Protein AF-A0A0U2SKV2-F1 (afdb_monomer)

Radius of gyration: 25.57 Å; Cα contacts (8 Å, |Δi|>4): 212; chains: 1; bounding box: 73×39×94 Å

Secondary structure (DSSP, 8-state):
--HHHHHHHHHHHHHHHHHHHHHHHHHHHHHHHHHHTSGGG-HHHHS-HHHHHHHHHHHHHHHHHHHHHHHHHHHH-SSS-HHHHHHHHHHHHHHHHHHS-TTSHHHHHHHHHTS-HHHHHHHHH---S-SHHHHHHHHHHHHHHHHHHHHHHHHHHHHS-HHHHHHHHHHHHHHHHHHHHHH---HHHHHHHHHHHHHT--SS---SSHHHHHHHHHHHHHHHHHHHHHHHHHHHHHHHHHHHHHHHHHHHHHHHHHHHHHHHT-

Sequence (266 aa):
MDLNYMIFGTALSFVIILVIFLIAYIFINKSYLRIKNYRVVDANEYFPEDEIHILRQIYFLLMMAGCFTFVVLALVVENYDLIYLAIYDFVISLICFIEVDTSSYKGKLIAFLLIPFGTVSFLISDFSILSLFTFSHIIAMVYMIKVYYGKFNEYTRNHGLGIAILLLFAIVFISMYITSFVEGVNMLDALVMSSNAFTSNGYAVLGNSVPGKLDSLVLVWGGYLLSGVSVSTLTAAILMKYFDGKFKDYDNRFDELENLLKEYKK

Solvent-accessible surface area (backbone atoms only — not comparable to full-atom values): 14248 Å² total; per-residue (Å²): 131,58,69,68,59,54,52,49,53,52,55,50,50,53,52,52,47,52,50,53,53,50,51,52,50,52,54,51,53,53,50,48,60,62,49,68,75,38,74,92,64,45,58,77,80,78,41,60,68,71,57,55,52,50,51,51,45,51,48,31,50,52,50,27,47,50,33,48,51,51,44,50,48,73,72,72,58,93,77,68,71,61,66,60,55,31,54,51,50,52,53,52,28,52,57,53,45,75,70,49,60,59,89,42,74,68,29,42,52,48,46,56,33,35,51,54,57,19,38,50,43,23,78,76,66,74,41,67,58,88,35,76,52,35,59,52,25,42,54,35,33,57,50,48,29,53,51,29,48,51,55,36,50,59,57,27,76,76,61,76,57,45,64,64,55,49,50,53,48,50,51,48,56,52,44,17,55,50,35,17,67,66,61,71,42,56,64,66,59,14,41,52,27,36,50,29,30,2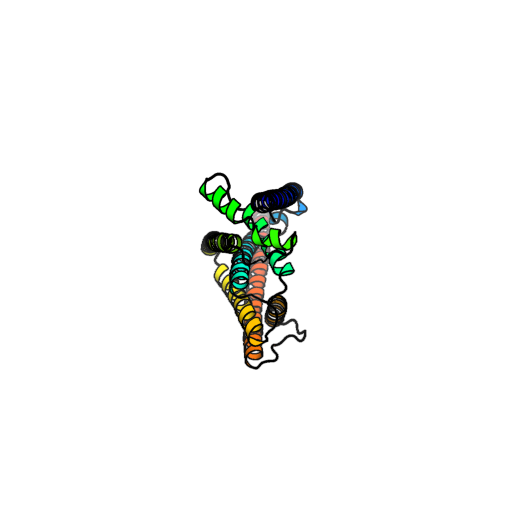8,69,64,51,85,73,89,48,67,42,88,45,73,70,23,37,52,52,35,50,53,31,32,54,51,29,50,54,50,49,53,51,52,53,51,54,50,51,50,53,52,49,50,55,54,49,52,54,50,51,54,52,50,52,53,53,49,53,52,50,51,52,53,54,56,61,75,72,109

Nearest PDB structures (foldseek):
  4r7c-assembly2_C-3  TM=7.622E-01  e=4.956E-02  Bacillus cereus ATCC 14579
  3k03-assembly2_B  TM=7.387E-01  e=7.571E-02  Bacillus cereus
  4r6z-assembly1_A  TM=7.632E-01  e=1.004E-01  Bacillus cereus ATCC 14579
  8f7n-assembly1_A-2  TM=3.366E-01  e=8.358E-01  Sinorhizobium meliloti

Structure (mmCIF, N/CA/C/O backbone):
data_AF-A0A0U2SKV2-F1
#
_entry.id   AF-A0A0U2SKV2-F1
#
loop_
_atom_site.group_PDB
_atom_site.id
_atom_site.type_symbol
_atom_site.label_atom_id
_atom_site.label_alt_id
_atom_site.label_comp_id
_atom_site.label_asym_id
_atom_site.label_entity_id
_atom_site.label_seq_id
_atom_site.pdbx_PDB_ins_code
_atom_site.Cartn_x
_atom_site.Cartn_y
_atom_site.Cartn_z
_atom_site.occupancy
_atom_site.B_iso_or_equiv
_atom_site.auth_seq_id
_atom_site.auth_comp_id
_atom_site.auth_asym_id
_atom_site.auth_atom_id
_atom_site.pdbx_PDB_model_num
ATOM 1 N N . MET A 1 1 ? 11.771 -0.616 -41.895 1.00 54.72 1 MET A N 1
ATOM 2 C CA . MET A 1 1 ? 10.400 -0.658 -41.349 1.00 54.72 1 MET A CA 1
ATOM 3 C C . MET A 1 1 ? 9.896 0.771 -41.385 1.00 54.72 1 MET A C 1
ATOM 5 O O . MET A 1 1 ? 10.547 1.626 -40.799 1.00 54.72 1 MET A O 1
ATOM 9 N N . ASP A 1 2 ? 8.877 1.051 -42.192 1.00 63.44 2 ASP A N 1
ATOM 10 C CA . ASP A 1 2 ? 8.445 2.422 -42.484 1.00 63.44 2 ASP A CA 1
ATOM 11 C C . ASP A 1 2 ? 7.990 3.155 -41.218 1.00 63.44 2 ASP A C 1
ATOM 13 O O . ASP A 1 2 ? 7.222 2.619 -40.417 1.00 63.44 2 ASP A O 1
ATOM 17 N N . LEU A 1 3 ? 8.440 4.402 -41.061 1.00 64.81 3 LEU A N 1
ATOM 18 C CA . LEU A 1 3 ? 8.142 5.263 -39.911 1.00 64.81 3 LEU A CA 1
ATOM 19 C C . LEU A 1 3 ? 6.630 5.344 -39.626 1.00 64.81 3 LEU A C 1
ATOM 21 O O . LEU A 1 3 ? 6.209 5.312 -38.474 1.00 64.81 3 LEU A O 1
ATOM 25 N N . ASN A 1 4 ? 5.807 5.345 -40.678 1.00 68.38 4 ASN A N 1
ATOM 26 C CA . ASN A 1 4 ? 4.348 5.346 -40.569 1.00 68.38 4 ASN A CA 1
ATOM 27 C C . ASN A 1 4 ? 3.784 4.052 -39.965 1.00 68.38 4 ASN A C 1
ATOM 29 O O . ASN A 1 4 ? 2.837 4.115 -39.188 1.00 68.38 4 ASN A O 1
ATOM 33 N N . TYR A 1 5 ? 4.374 2.891 -40.259 1.00 68.19 5 TYR A N 1
ATOM 34 C CA . TYR A 1 5 ? 3.959 1.622 -39.651 1.00 68.19 5 TYR A CA 1
ATOM 35 C C . TYR A 1 5 ? 4.362 1.546 -38.175 1.00 68.19 5 TYR A C 1
ATOM 37 O O . TYR A 1 5 ? 3.615 1.004 -37.364 1.00 68.19 5 TYR A O 1
ATOM 45 N N . MET A 1 6 ? 5.501 2.138 -37.805 1.00 62.78 6 MET A N 1
ATOM 46 C CA . MET A 1 6 ? 5.952 2.217 -36.413 1.00 62.78 6 MET A CA 1
ATOM 47 C C . MET A 1 6 ? 5.099 3.193 -35.579 1.00 62.78 6 MET A C 1
ATOM 49 O O . MET A 1 6 ? 4.708 2.872 -34.455 1.00 62.78 6 MET A O 1
ATOM 53 N N . ILE A 1 7 ? 4.745 4.357 -36.136 1.00 68.19 7 ILE A N 1
ATOM 54 C CA . ILE A 1 7 ? 3.836 5.325 -35.496 1.00 68.19 7 ILE A CA 1
ATOM 55 C C . ILE A 1 7 ? 2.422 4.743 -35.378 1.00 68.19 7 ILE A C 1
ATOM 57 O O . ILE A 1 7 ? 1.787 4.856 -34.333 1.00 68.19 7 ILE A O 1
ATOM 61 N N . PHE A 1 8 ? 1.928 4.077 -36.423 1.00 71.56 8 PHE A N 1
ATOM 62 C CA . PHE A 1 8 ? 0.606 3.457 -36.387 1.00 71.56 8 PHE A CA 1
ATOM 63 C C . PHE A 1 8 ? 0.547 2.293 -35.390 1.00 71.56 8 PHE A C 1
ATOM 65 O O . PHE A 1 8 ? -0.399 2.202 -34.611 1.00 71.56 8 PHE A O 1
ATOM 72 N N . GLY A 1 9 ? 1.577 1.440 -35.357 1.00 68.94 9 GLY A N 1
ATOM 73 C CA . GLY A 1 9 ? 1.665 0.327 -34.409 1.00 68.94 9 GLY A CA 1
ATOM 74 C C . GLY A 1 9 ? 1.725 0.786 -32.949 1.00 68.94 9 GLY A C 1
ATOM 75 O O . GLY A 1 9 ? 1.032 0.223 -32.105 1.00 68.94 9 GLY A O 1
ATOM 76 N N . THR A 1 10 ? 2.483 1.847 -32.660 1.00 68.00 10 THR A N 1
ATOM 77 C CA . THR A 1 10 ? 2.532 2.443 -31.314 1.00 68.00 10 THR A CA 1
ATOM 78 C C . THR A 1 10 ? 1.214 3.127 -30.945 1.00 68.00 10 THR A C 1
ATOM 80 O O . THR A 1 10 ? 0.700 2.914 -29.853 1.00 68.00 10 THR A O 1
ATOM 83 N N . ALA A 1 11 ? 0.590 3.886 -31.850 1.00 71.94 11 ALA A N 1
ATOM 84 C CA . ALA A 1 11 ? -0.720 4.490 -31.587 1.00 71.94 11 ALA A CA 1
ATOM 85 C C . ALA A 1 11 ? -1.809 3.433 -31.322 1.00 71.94 11 ALA A C 1
ATOM 87 O O . ALA A 1 11 ? -2.636 3.599 -30.424 1.00 71.94 11 ALA A O 1
ATOM 88 N N . LEU A 1 12 ? -1.788 2.321 -32.061 1.00 76.44 12 LEU A N 1
ATOM 89 C CA . LEU A 1 12 ? -2.711 1.207 -31.861 1.00 76.44 12 LEU A CA 1
ATOM 90 C C . LEU A 1 12 ? -2.492 0.520 -30.504 1.00 76.44 12 LEU A C 1
ATOM 92 O O . LEU A 1 12 ? -3.472 0.238 -29.812 1.00 76.44 12 LEU A O 1
ATOM 96 N N . SER A 1 13 ? -1.240 0.294 -30.088 1.00 71.12 13 SER A N 1
ATOM 97 C CA . SER A 1 13 ? -0.951 -0.297 -28.774 1.00 71.12 13 SER A CA 1
ATOM 98 C C . SER A 1 13 ? -1.420 0.604 -27.629 1.00 71.12 13 SER A C 1
ATOM 100 O O . SER A 1 13 ? -2.031 0.103 -26.686 1.00 71.12 13 SER A O 1
ATOM 102 N N . PHE A 1 14 ? -1.273 1.929 -27.750 1.00 73.81 14 PHE A N 1
ATOM 103 C CA . PHE A 1 14 ? -1.843 2.889 -26.793 1.00 73.81 14 PHE A CA 1
ATOM 104 C C . PHE A 1 14 ? -3.358 2.745 -26.636 1.00 73.81 14 PHE A C 1
ATOM 106 O O . PHE A 1 14 ? -3.866 2.719 -25.513 1.00 73.81 14 PHE A O 1
ATOM 113 N N . VAL A 1 15 ? -4.084 2.633 -27.750 1.00 80.69 15 VAL A N 1
ATOM 114 C CA . VAL A 1 15 ? -5.543 2.468 -27.725 1.00 80.69 15 VAL A CA 1
ATOM 115 C C . VAL A 1 15 ? -5.928 1.140 -27.071 1.00 80.69 15 VAL A C 1
ATOM 117 O O . VAL A 1 15 ? -6.826 1.118 -26.232 1.00 80.69 15 VAL A O 1
ATOM 120 N N . ILE A 1 16 ? -5.228 0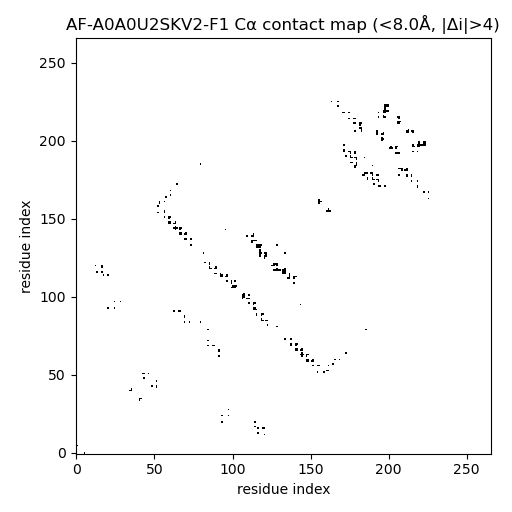.049 -27.395 1.00 80.69 16 ILE A N 1
ATOM 121 C CA . ILE A 1 16 ? -5.478 -1.276 -26.805 1.00 80.69 16 ILE A CA 1
ATOM 122 C C . ILE A 1 16 ? -5.259 -1.251 -25.286 1.00 80.69 16 ILE A C 1
ATOM 124 O O . ILE A 1 16 ? -6.116 -1.725 -24.541 1.00 80.69 16 ILE A O 1
ATOM 128 N N . ILE A 1 17 ? -4.162 -0.647 -24.819 1.00 78.94 17 ILE A N 1
ATOM 129 C CA . ILE A 1 17 ? -3.849 -0.495 -23.389 1.00 78.94 17 ILE A CA 1
ATOM 130 C C . ILE A 1 17 ? -4.969 0.258 -22.663 1.00 78.94 17 ILE A C 1
ATOM 132 O O . ILE A 1 17 ? -5.446 -0.180 -21.615 1.00 78.94 17 ILE A O 1
ATOM 136 N N . LEU A 1 18 ? -5.420 1.370 -23.246 1.00 82.62 18 LEU A N 1
ATOM 137 C CA . LEU A 1 18 ? -6.472 2.205 -22.674 1.00 82.62 18 LEU A CA 1
ATOM 138 C C . LEU A 1 18 ? -7.798 1.433 -22.585 1.00 82.62 18 LEU A C 1
ATOM 140 O O . LEU A 1 18 ? -8.482 1.490 -21.562 1.00 82.62 18 LEU A O 1
ATOM 144 N N . VAL A 1 19 ? -8.130 0.648 -23.614 1.00 85.19 19 VAL A N 1
ATOM 145 C CA . VAL A 1 19 ? -9.317 -0.218 -23.627 1.00 85.19 19 VAL A CA 1
ATOM 146 C C . VAL A 1 19 ? -9.229 -1.309 -22.556 1.00 85.19 19 VAL A C 1
ATOM 148 O O . VAL A 1 19 ? -10.195 -1.493 -21.818 1.00 85.19 19 VAL A O 1
ATOM 151 N N . ILE A 1 20 ? -8.091 -1.996 -22.415 1.00 84.00 20 ILE A N 1
ATOM 152 C CA . ILE A 1 20 ? -7.899 -3.038 -21.388 1.00 84.00 20 ILE A CA 1
ATOM 153 C C . ILE A 1 20 ? -8.061 -2.449 -19.985 1.00 84.00 20 ILE A C 1
ATOM 155 O O . ILE A 1 20 ? -8.810 -2.993 -19.169 1.00 84.00 20 ILE A O 1
ATOM 159 N N . PHE A 1 21 ? -7.412 -1.313 -19.719 1.00 83.38 21 PHE A N 1
ATOM 160 C CA . PHE A 1 21 ? -7.499 -0.639 -18.426 1.00 83.38 21 PHE A CA 1
ATOM 161 C C . PHE A 1 21 ? -8.937 -0.193 -18.115 1.00 83.38 21 PHE A C 1
ATOM 163 O O . PHE A 1 21 ? -9.435 -0.424 -17.013 1.00 83.38 21 PHE A O 1
ATOM 170 N N . LEU A 1 22 ? -9.653 0.364 -19.101 1.00 85.19 22 LEU A N 1
ATOM 171 C CA . LEU A 1 22 ? -11.063 0.739 -18.949 1.00 85.19 22 LEU A CA 1
ATOM 172 C C . LEU A 1 22 ? -11.975 -0.466 -18.702 1.00 85.19 22 LEU A C 1
ATOM 174 O O . LEU A 1 22 ? -12.879 -0.378 -17.872 1.00 85.19 22 LEU A O 1
ATOM 178 N N . ILE A 1 23 ? -11.759 -1.589 -19.392 1.00 87.62 23 ILE A N 1
ATOM 179 C CA . ILE A 1 23 ? -12.537 -2.816 -19.171 1.00 87.62 23 ILE A CA 1
ATOM 180 C C . ILE A 1 23 ? -12.325 -3.322 -17.742 1.00 87.62 23 ILE A C 1
ATOM 182 O O . ILE A 1 23 ? -13.307 -3.608 -17.054 1.00 87.62 23 ILE A O 1
ATOM 186 N N . ALA A 1 24 ? -11.072 -3.381 -17.278 1.00 84.31 24 ALA A N 1
ATOM 187 C CA . ALA A 1 24 ? -10.745 -3.784 -15.912 1.00 84.31 24 ALA A CA 1
ATOM 188 C C . ALA A 1 24 ? -11.402 -2.852 -14.880 1.00 84.31 24 ALA A C 1
ATOM 190 O O . ALA A 1 24 ? -12.061 -3.322 -13.950 1.00 84.31 24 ALA A O 1
ATOM 191 N N . TYR A 1 25 ? -11.322 -1.538 -15.100 1.00 85.00 25 TYR A N 1
ATOM 192 C CA . TYR A 1 25 ? -11.995 -0.541 -14.270 1.00 85.00 25 TYR A CA 1
ATOM 193 C C . TYR A 1 25 ? -13.515 -0.759 -14.210 1.00 85.00 25 TYR A C 1
ATOM 195 O O . TYR A 1 25 ? -14.091 -0.832 -13.122 1.00 85.00 25 TYR A O 1
ATOM 203 N N . ILE A 1 26 ? -14.180 -0.907 -15.362 1.00 86.56 26 ILE A N 1
ATOM 204 C CA . ILE A 1 26 ? -15.634 -1.123 -15.429 1.00 86.56 26 ILE A CA 1
ATOM 205 C C . ILE A 1 26 ? -16.017 -2.413 -14.700 1.00 86.56 26 ILE A C 1
ATOM 207 O O . ILE A 1 26 ? -17.019 -2.437 -13.979 1.00 86.56 26 ILE A O 1
ATOM 211 N N . PHE A 1 27 ? -15.237 -3.480 -14.880 1.00 86.94 27 PHE A N 1
ATOM 212 C CA . PHE A 1 27 ? -15.482 -4.770 -14.245 1.00 86.94 27 PHE A CA 1
ATOM 213 C C . PHE A 1 27 ? -15.382 -4.684 -12.716 1.00 86.94 27 PHE A C 1
ATOM 215 O O . PHE A 1 27 ? -16.297 -5.132 -12.015 1.00 86.94 27 PHE A O 1
ATOM 222 N N . ILE A 1 28 ? -14.325 -4.054 -12.195 1.00 82.38 28 ILE A N 1
ATOM 223 C CA . ILE A 1 28 ? -14.122 -3.872 -10.751 1.00 82.38 28 ILE A CA 1
ATOM 224 C C . ILE A 1 28 ? -15.208 -2.969 -10.169 1.00 82.38 28 ILE A C 1
ATOM 226 O O . ILE A 1 28 ? -15.837 -3.339 -9.179 1.00 82.38 28 ILE A O 1
ATOM 230 N N . ASN A 1 29 ? -15.498 -1.831 -10.804 1.00 80.88 29 ASN A N 1
ATOM 231 C CA . ASN A 1 29 ? -16.492 -0.885 -10.300 1.00 80.88 29 ASN A CA 1
ATOM 232 C C . ASN A 1 29 ? -17.906 -1.498 -10.271 1.00 80.88 29 ASN A C 1
ATOM 234 O O . ASN A 1 29 ? -18.626 -1.378 -9.281 1.00 80.88 29 ASN A O 1
ATOM 238 N N . LYS A 1 30 ? -18.299 -2.241 -11.317 1.00 83.44 30 LYS A N 1
ATOM 239 C CA . LYS A 1 30 ? -19.579 -2.974 -11.314 1.00 83.44 30 LYS A CA 1
ATOM 240 C C . LYS A 1 30 ? -19.629 -4.048 -10.231 1.00 83.44 30 LYS A C 1
ATOM 242 O O . LYS A 1 30 ? -20.667 -4.204 -9.589 1.00 83.44 30 LYS A O 1
ATOM 247 N N . SER A 1 31 ? -18.534 -4.780 -10.033 1.00 80.62 31 SER A N 1
ATOM 248 C CA . SER A 1 31 ? -18.444 -5.799 -8.984 1.00 80.62 31 SER A CA 1
ATOM 249 C C . SER A 1 31 ? -18.570 -5.165 -7.600 1.00 80.62 31 SER A C 1
ATOM 251 O O . SER A 1 31 ? -19.387 -5.612 -6.801 1.00 80.62 31 SER A O 1
ATOM 253 N N . TYR A 1 32 ? -17.866 -4.058 -7.358 1.00 77.50 32 TYR A N 1
ATOM 254 C CA . TYR A 1 32 ? -17.952 -3.281 -6.125 1.00 77.50 32 TYR A CA 1
ATOM 255 C C . TYR A 1 32 ? -19.379 -2.787 -5.849 1.00 77.50 32 TYR A C 1
ATOM 257 O O . TYR A 1 32 ? -19.914 -3.035 -4.771 1.00 77.50 32 TYR A O 1
ATOM 265 N N . LEU A 1 33 ? -20.042 -2.165 -6.831 1.00 79.00 33 LEU A N 1
ATOM 266 C CA . LEU A 1 33 ? -21.421 -1.679 -6.683 1.00 79.00 33 LEU A CA 1
ATOM 267 C C . LEU A 1 33 ? -22.422 -2.810 -6.423 1.00 79.00 33 LEU A C 1
ATOM 269 O O . LEU A 1 33 ? -23.358 -2.639 -5.644 1.00 79.00 33 LEU A O 1
ATOM 273 N N . ARG A 1 34 ? -22.227 -3.976 -7.051 1.00 77.81 34 ARG A N 1
ATOM 274 C CA . ARG A 1 34 ? -23.062 -5.157 -6.809 1.00 77.81 34 ARG A CA 1
ATOM 275 C C . ARG A 1 34 ? -22.867 -5.687 -5.388 1.00 77.81 34 ARG A C 1
ATOM 277 O O . ARG A 1 34 ? -23.851 -6.048 -4.754 1.00 77.81 34 ARG A O 1
ATOM 284 N N . ILE A 1 35 ? -21.627 -5.726 -4.903 1.00 76.25 35 ILE A N 1
ATOM 285 C CA . ILE A 1 35 ? -21.266 -6.257 -3.582 1.00 76.25 35 ILE A CA 1
ATOM 286 C C . ILE A 1 35 ? -21.706 -5.303 -2.459 1.00 76.25 35 ILE A C 1
ATOM 288 O O . ILE A 1 35 ? -22.229 -5.756 -1.447 1.00 76.25 35 ILE A O 1
ATOM 292 N N . LYS A 1 36 ? -21.595 -3.986 -2.669 1.00 68.94 36 LYS A N 1
ATOM 293 C CA . LYS A 1 36 ? -21.956 -2.946 -1.690 1.00 68.94 36 LYS A CA 1
ATOM 294 C C . LYS A 1 36 ? -23.416 -3.007 -1.221 1.00 68.94 36 LYS A C 1
ATOM 296 O O . LYS A 1 36 ? -23.715 -2.575 -0.116 1.00 68.94 36 LYS A O 1
ATOM 301 N N . ASN A 1 37 ? -24.317 -3.542 -2.043 1.00 66.81 37 ASN A N 1
ATOM 302 C CA . ASN A 1 37 ? -25.739 -3.647 -1.710 1.00 66.81 37 ASN A CA 1
ATOM 303 C C . ASN A 1 37 ? -26.083 -4.882 -0.860 1.00 66.81 37 ASN A C 1
ATOM 305 O O . ASN A 1 37 ? -27.229 -5.023 -0.433 1.00 66.81 37 ASN A O 1
ATOM 309 N N . TYR A 1 38 ? -25.131 -5.787 -0.618 1.00 71.69 38 TYR A N 1
ATOM 310 C CA . TYR A 1 38 ? -25.358 -6.923 0.266 1.00 71.69 38 TYR A CA 1
ATOM 311 C C . TYR A 1 38 ? -25.070 -6.531 1.710 1.00 71.69 38 TYR A C 1
ATOM 313 O O . TYR A 1 38 ? -23.976 -6.090 2.045 1.00 71.69 38 TYR A O 1
ATOM 321 N N . ARG A 1 39 ? -26.046 -6.789 2.582 1.00 56.50 39 ARG A N 1
ATOM 322 C CA . ARG A 1 39 ? -25.970 -6.542 4.028 1.00 56.50 39 ARG A CA 1
ATOM 323 C C . ARG A 1 39 ? -24.759 -7.213 4.703 1.00 56.50 39 ARG A C 1
ATOM 325 O O . ARG A 1 39 ? -24.186 -6.673 5.633 1.00 56.50 39 ARG A O 1
ATOM 332 N N . VAL A 1 40 ? -24.288 -8.334 4.148 1.00 62.25 40 VAL A N 1
ATOM 333 C CA . VAL A 1 40 ? -23.081 -9.063 4.594 1.00 62.25 40 VAL A CA 1
ATOM 334 C C . VAL A 1 40 ? -21.799 -8.212 4.524 1.00 62.25 40 VAL A C 1
ATOM 336 O O . VAL A 1 40 ? -20.796 -8.553 5.136 1.00 62.25 40 VAL A O 1
ATOM 339 N N . VAL A 1 41 ? -21.814 -7.102 3.783 1.00 62.84 41 VAL A N 1
ATOM 340 C CA . VAL A 1 41 ? -20.643 -6.249 3.533 1.00 62.84 41 VAL A CA 1
ATOM 341 C C . VAL A 1 41 ? -20.676 -4.968 4.379 1.00 62.84 41 VAL A C 1
ATOM 343 O O . VAL A 1 41 ? -19.731 -4.180 4.339 1.00 62.84 41 VAL A O 1
ATOM 346 N N . ASP A 1 42 ? -21.733 -4.740 5.167 1.00 69.19 42 ASP A N 1
ATOM 347 C CA . ASP A 1 42 ? -21.793 -3.577 6.051 1.00 69.19 42 ASP A CA 1
ATOM 348 C C . ASP A 1 42 ? -20.905 -3.791 7.281 1.00 69.19 42 ASP A C 1
ATOM 350 O O . ASP A 1 42 ? -21.303 -4.408 8.265 1.00 69.19 42 ASP A O 1
ATOM 354 N N . ALA A 1 43 ? -19.677 -3.271 7.226 1.00 67.44 43 ALA A N 1
ATOM 355 C CA . ALA A 1 43 ? -18.713 -3.379 8.318 1.00 67.44 43 ALA A CA 1
ATOM 356 C C . ALA A 1 43 ? -19.249 -2.819 9.649 1.00 67.44 43 ALA A C 1
ATOM 358 O O . ALA A 1 43 ? -18.840 -3.310 10.699 1.00 67.44 43 ALA A O 1
ATOM 359 N N . ASN A 1 44 ? -20.184 -1.858 9.617 1.00 70.69 44 ASN A N 1
ATOM 360 C CA . ASN A 1 44 ? -20.786 -1.281 10.826 1.00 70.69 44 ASN A CA 1
ATOM 361 C C . ASN A 1 44 ? -21.706 -2.268 11.560 1.00 70.69 44 ASN A C 1
ATOM 363 O O . ASN A 1 44 ? -21.990 -2.077 12.738 1.00 70.69 44 ASN A O 1
ATOM 367 N N . GLU A 1 45 ? -22.179 -3.319 10.882 1.00 69.44 45 GLU A N 1
ATOM 368 C CA . GLU A 1 45 ? -22.995 -4.367 11.504 1.00 69.44 45 GLU A CA 1
ATOM 369 C C . GLU A 1 45 ? -22.131 -5.365 12.298 1.00 69.44 45 GLU A C 1
ATOM 371 O O . GLU A 1 45 ? -22.626 -5.995 13.231 1.00 69.44 45 GLU A O 1
ATOM 376 N N . TYR A 1 46 ? -20.837 -5.481 11.968 1.00 70.69 46 TYR A N 1
ATOM 377 C CA . TYR A 1 46 ? -19.931 -6.489 12.538 1.00 70.69 46 TYR A CA 1
ATOM 378 C C . TYR A 1 46 ? -18.842 -5.912 13.447 1.00 70.69 46 TYR A C 1
ATOM 380 O O . TYR A 1 46 ? -18.389 -6.609 14.354 1.00 70.69 46 TYR A O 1
ATOM 388 N N . PHE A 1 47 ? -18.424 -4.663 13.226 1.00 67.62 47 PHE A N 1
ATOM 389 C CA . PHE A 1 47 ? -17.317 -4.035 13.945 1.00 67.62 47 PHE A CA 1
ATOM 390 C C . PHE A 1 47 ? -17.744 -2.721 14.613 1.00 67.62 47 PHE A C 1
ATOM 392 O O . PHE A 1 47 ? -18.549 -1.975 14.053 1.00 67.62 47 PHE A O 1
ATOM 399 N N . PRO A 1 48 ? -17.205 -2.400 15.804 1.00 74.12 48 PRO A N 1
ATOM 400 C CA . PRO A 1 48 ? -17.387 -1.087 16.411 1.00 74.12 48 PRO A CA 1
ATOM 401 C C . PRO A 1 48 ? -16.754 0.018 15.547 1.00 74.12 48 PRO A C 1
ATOM 403 O O . PRO A 1 48 ? -15.768 -0.212 14.846 1.00 74.12 48 PRO A O 1
ATOM 406 N N . GLU A 1 49 ? -17.297 1.237 15.627 1.00 70.50 49 GLU A N 1
ATOM 407 C CA . GLU A 1 49 ? -16.874 2.376 14.793 1.00 70.50 49 GLU A CA 1
ATOM 408 C C . GLU A 1 49 ? -15.364 2.654 14.886 1.00 70.50 49 GLU A C 1
ATOM 410 O O . GLU A 1 49 ? -14.707 2.852 13.863 1.00 70.50 49 GLU A O 1
ATOM 415 N N . ASP A 1 50 ? -14.782 2.565 16.086 1.00 67.06 50 ASP A N 1
ATOM 416 C CA . ASP A 1 50 ? -13.343 2.756 16.317 1.00 67.06 50 ASP A CA 1
ATOM 417 C C . ASP A 1 50 ? -12.470 1.794 15.490 1.00 67.06 50 ASP A C 1
ATOM 419 O O . ASP A 1 50 ? -11.442 2.193 14.938 1.00 67.06 50 ASP A O 1
ATOM 423 N N . GLU A 1 51 ? -12.888 0.535 15.332 1.00 68.25 51 GLU A N 1
ATOM 424 C CA . GLU A 1 51 ? -12.156 -0.457 14.535 1.00 68.25 51 GLU A CA 1
ATOM 425 C C . GLU A 1 51 ? -12.251 -0.160 13.038 1.00 68.25 51 GLU A C 1
ATOM 427 O O . GLU A 1 51 ? -11.270 -0.293 12.304 1.00 68.25 51 GLU A O 1
ATOM 432 N N . ILE A 1 52 ? -13.402 0.332 12.581 1.00 74.25 52 ILE A N 1
ATOM 433 C CA . ILE A 1 52 ? -13.585 0.777 11.196 1.00 74.25 52 ILE A CA 1
ATOM 434 C C . ILE A 1 52 ? -12.681 1.981 10.908 1.00 74.25 52 ILE A C 1
ATOM 436 O O . ILE A 1 52 ? -12.085 2.072 9.828 1.00 74.25 52 ILE A O 1
ATOM 440 N N . HIS A 1 53 ? -12.524 2.888 11.874 1.00 74.19 53 HIS A N 1
ATOM 441 C CA . HIS A 1 53 ? -11.589 4.006 11.771 1.00 74.19 53 HIS A CA 1
ATOM 442 C C . HIS A 1 53 ? -10.130 3.537 11.696 1.00 74.19 53 HIS A C 1
ATOM 444 O O . HIS A 1 53 ? -9.380 4.033 10.848 1.00 74.19 53 HIS A O 1
ATOM 450 N N . ILE A 1 54 ? -9.742 2.545 12.500 1.00 72.81 54 ILE A N 1
ATOM 451 C CA . ILE A 1 54 ? -8.410 1.921 12.446 1.00 72.81 54 ILE A CA 1
ATOM 452 C C . ILE A 1 54 ? -8.170 1.260 11.083 1.00 72.81 54 ILE A C 1
ATOM 454 O O . ILE A 1 54 ? -7.141 1.503 10.451 1.00 72.81 54 ILE A O 1
ATOM 458 N N . LEU A 1 55 ? -9.134 0.488 10.573 1.00 75.31 55 LEU A N 1
ATOM 459 C CA . LEU A 1 55 ? -9.034 -0.168 9.265 1.00 75.31 55 LEU A CA 1
ATOM 460 C C . LEU A 1 55 ? -8.871 0.842 8.122 1.00 75.31 55 LEU A C 1
ATOM 462 O O . LEU A 1 55 ? -8.067 0.620 7.215 1.00 75.31 55 LEU A O 1
ATOM 466 N N . ARG A 1 56 ? -9.566 1.986 8.175 1.00 81.88 56 ARG A N 1
ATOM 467 C CA . ARG A 1 56 ? -9.369 3.076 7.199 1.00 81.88 56 ARG A CA 1
ATOM 468 C C . ARG A 1 56 ? -7.969 3.680 7.274 1.00 81.88 56 ARG A C 1
ATOM 470 O O . ARG A 1 56 ? -7.375 3.956 6.233 1.00 81.88 56 ARG A O 1
ATOM 477 N N . GLN A 1 57 ? -7.435 3.880 8.479 1.00 78.06 57 GLN A N 1
ATOM 478 C CA . GLN A 1 57 ? -6.067 4.375 8.656 1.00 78.06 57 GLN A CA 1
ATOM 479 C C . GLN A 1 57 ? -5.047 3.394 8.070 1.00 78.06 57 GLN A C 1
ATOM 481 O O . GLN A 1 57 ? -4.180 3.815 7.306 1.00 78.06 57 GLN A O 1
ATOM 486 N N . ILE A 1 58 ? -5.197 2.096 8.357 1.00 80.94 58 ILE A N 1
ATOM 487 C CA . ILE A 1 58 ? -4.356 1.033 7.789 1.00 80.94 58 ILE A CA 1
ATOM 488 C C . ILE A 1 58 ? -4.456 1.033 6.261 1.00 80.94 58 ILE A C 1
ATOM 490 O O . ILE A 1 58 ? -3.431 0.986 5.589 1.00 80.94 58 ILE A O 1
ATOM 494 N N . TYR A 1 59 ? -5.663 1.157 5.705 1.00 84.94 59 TYR A N 1
ATOM 495 C CA . TYR A 1 59 ? -5.873 1.228 4.260 1.00 84.94 59 TYR A CA 1
ATOM 496 C C . TYR A 1 59 ? -5.099 2.382 3.605 1.00 84.94 59 TYR A C 1
ATOM 498 O O . TYR A 1 59 ? -4.346 2.152 2.661 1.00 84.94 59 TYR A O 1
ATOM 506 N N . PHE A 1 60 ? -5.219 3.615 4.114 1.00 88.00 60 PHE A N 1
ATOM 507 C CA . PHE A 1 60 ? -4.479 4.752 3.546 1.00 88.00 60 PHE A CA 1
ATOM 508 C C . PHE A 1 60 ? -2.970 4.545 3.607 1.00 88.00 60 PHE A C 1
ATOM 510 O O . PHE A 1 60 ? -2.237 4.969 2.714 1.00 88.00 60 PHE A O 1
ATOM 517 N N . LEU A 1 61 ? -2.512 3.883 4.660 1.00 84.62 61 LEU A N 1
ATOM 518 C CA . LEU A 1 61 ? -1.106 3.668 4.912 1.00 84.62 61 LEU A CA 1
ATOM 519 C C . LEU A 1 61 ? -0.531 2.554 4.020 1.00 84.62 61 LEU A C 1
ATOM 521 O O . LEU A 1 61 ? 0.530 2.747 3.425 1.00 84.62 61 LEU A O 1
ATOM 525 N N . LEU A 1 62 ? -1.296 1.482 3.790 1.00 85.00 62 LEU A N 1
ATOM 526 C CA . LEU A 1 62 ? -1.022 0.479 2.757 1.00 85.00 62 LEU A CA 1
ATOM 527 C C . LEU A 1 62 ? -0.972 1.101 1.359 1.00 85.00 62 LEU A C 1
ATOM 529 O O . LEU A 1 62 ? -0.073 0.777 0.590 1.00 85.00 62 LEU A O 1
ATOM 533 N N . MET A 1 63 ? -1.881 2.025 1.034 1.00 90.69 63 MET A N 1
ATOM 534 C CA . MET A 1 63 ? -1.876 2.698 -0.270 1.00 90.69 63 MET A CA 1
ATOM 535 C C . MET A 1 63 ? -0.663 3.616 -0.457 1.00 90.69 63 MET A C 1
ATOM 537 O O . MET A 1 63 ? -0.036 3.587 -1.518 1.00 90.69 63 MET A O 1
ATOM 541 N N . MET A 1 64 ? -0.288 4.399 0.566 1.00 89.94 64 MET A N 1
ATOM 542 C CA . MET A 1 64 ? 0.933 5.220 0.533 1.00 89.94 64 MET A CA 1
ATOM 543 C C . MET A 1 64 ? 2.173 4.364 0.303 1.00 89.94 64 MET A C 1
ATOM 545 O O . MET A 1 64 ? 2.985 4.661 -0.571 1.00 89.94 64 MET A O 1
ATOM 549 N N . ALA A 1 65 ? 2.305 3.298 1.082 1.00 85.31 65 ALA A N 1
ATOM 550 C CA . ALA A 1 65 ? 3.419 2.380 0.976 1.00 85.31 65 ALA A CA 1
ATOM 551 C C . ALA A 1 65 ? 3.431 1.641 -0.353 1.00 85.31 65 ALA A C 1
ATOM 553 O O . ALA A 1 65 ? 4.488 1.475 -0.949 1.00 85.31 65 ALA A O 1
ATOM 554 N N . GLY A 1 66 ? 2.249 1.278 -0.845 1.00 87.69 66 GLY A N 1
ATOM 555 C CA . GLY A 1 66 ? 2.073 0.645 -2.132 1.00 87.69 66 GLY A CA 1
ATOM 556 C C . GLY A 1 66 ? 2.667 1.499 -3.257 1.00 87.69 66 GLY A C 1
ATOM 557 O O . GLY A 1 66 ? 3.549 1.067 -4.007 1.00 87.69 66 GLY A O 1
ATOM 558 N N . CYS A 1 67 ? 2.235 2.761 -3.305 1.00 91.00 67 CYS A N 1
ATOM 559 C CA . CYS A 1 67 ? 2.739 3.753 -4.250 1.00 91.00 67 CYS A CA 1
ATOM 560 C C . CYS A 1 67 ? 4.245 4.006 -4.060 1.00 91.00 67 CYS A C 1
ATOM 562 O O . CYS A 1 67 ? 4.981 4.091 -5.038 1.00 91.00 67 CYS A O 1
ATOM 564 N N . PHE A 1 68 ? 4.724 4.107 -2.815 1.00 88.06 68 PHE A N 1
ATOM 565 C CA . PHE A 1 68 ? 6.144 4.330 -2.530 1.00 88.06 68 PHE A CA 1
ATOM 566 C C . PHE A 1 68 ? 7.016 3.161 -2.996 1.00 88.06 68 PHE A C 1
ATOM 568 O O . PHE A 1 68 ? 8.032 3.387 -3.645 1.00 88.06 68 PHE A O 1
ATOM 575 N N . THR A 1 69 ? 6.601 1.923 -2.728 1.00 83.44 69 THR A N 1
ATOM 576 C CA . THR A 1 69 ? 7.297 0.717 -3.188 1.00 83.44 69 THR A CA 1
ATOM 577 C C . THR A 1 69 ? 7.386 0.673 -4.702 1.00 83.44 69 THR A C 1
ATOM 579 O O . THR A 1 69 ? 8.458 0.385 -5.225 1.00 83.44 69 THR A O 1
ATOM 582 N N . PHE A 1 70 ? 6.313 1.036 -5.415 1.00 85.69 70 PHE A N 1
ATOM 583 C CA . PHE A 1 70 ? 6.385 1.169 -6.869 1.00 85.69 70 PHE A CA 1
ATOM 584 C C . PHE A 1 70 ? 7.439 2.202 -7.288 1.00 85.69 70 PHE A C 1
ATOM 586 O O . PHE A 1 70 ? 8.279 1.901 -8.128 1.00 85.69 70 PHE A O 1
ATOM 593 N N . VAL A 1 71 ? 7.440 3.394 -6.680 1.00 87.31 71 VAL A N 1
ATOM 594 C CA . VAL A 1 71 ? 8.408 4.456 -7.004 1.00 87.31 71 VAL A CA 1
ATOM 595 C C . VAL A 1 71 ? 9.847 3.997 -6.761 1.00 87.31 71 VAL A C 1
ATOM 597 O O . VAL A 1 71 ? 10.700 4.205 -7.619 1.00 87.31 71 VAL A O 1
ATOM 600 N N . VAL A 1 72 ? 10.129 3.356 -5.624 1.00 81.06 72 VAL A N 1
ATOM 601 C CA . VAL A 1 72 ? 11.478 2.857 -5.322 1.00 81.06 72 VAL A CA 1
ATOM 602 C C . VAL A 1 72 ? 11.877 1.755 -6.299 1.00 81.06 72 VAL A C 1
ATOM 604 O O . VAL A 1 72 ? 12.965 1.818 -6.866 1.00 81.06 72 VAL A O 1
ATOM 607 N N . LEU A 1 73 ? 11.000 0.781 -6.554 1.00 76.88 73 LEU A N 1
ATOM 608 C CA . LEU A 1 73 ? 11.278 -0.307 -7.492 1.00 76.88 73 LEU A CA 1
ATOM 609 C C . LEU A 1 73 ? 11.488 0.210 -8.919 1.00 76.88 73 LEU A C 1
ATOM 611 O O . LEU A 1 73 ? 12.445 -0.181 -9.573 1.00 76.88 73 LEU A O 1
ATOM 615 N N . ALA A 1 74 ? 10.666 1.142 -9.389 1.00 77.69 74 ALA A N 1
ATOM 616 C CA . ALA A 1 74 ? 10.813 1.714 -10.723 1.00 77.69 74 ALA A CA 1
ATOM 617 C C . ALA A 1 74 ? 12.123 2.511 -10.902 1.00 77.69 74 ALA A C 1
ATOM 619 O O . ALA A 1 74 ? 12.586 2.663 -12.030 1.00 77.69 74 ALA A O 1
ATOM 620 N N . LEU A 1 75 ? 12.722 3.02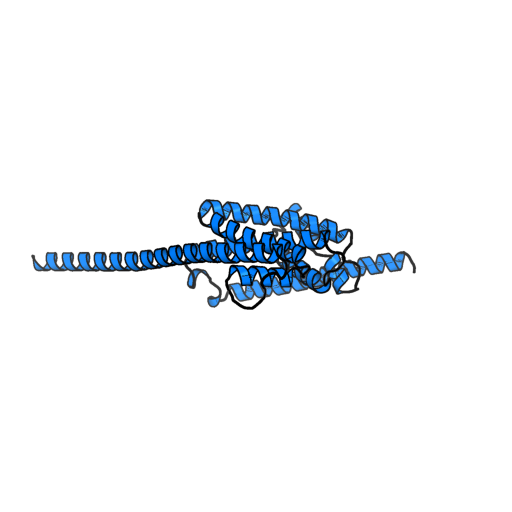1 -9.816 1.00 77.12 75 LEU A N 1
ATOM 621 C CA . LEU A 1 75 ? 13.974 3.790 -9.846 1.00 77.12 75 LEU A CA 1
ATOM 622 C C . LEU A 1 75 ? 15.234 2.948 -9.600 1.00 77.12 75 LEU A C 1
ATOM 624 O O . LEU A 1 75 ? 16.305 3.311 -10.080 1.00 77.12 75 LEU A O 1
ATOM 628 N N . VAL A 1 76 ? 15.133 1.872 -8.817 1.00 70.62 76 VAL A N 1
ATOM 629 C CA . VAL A 1 76 ? 16.292 1.105 -8.321 1.00 70.62 76 VAL A CA 1
ATOM 630 C C . VAL A 1 76 ? 16.567 -0.152 -9.157 1.00 70.62 76 VAL A C 1
ATOM 632 O O . VAL A 1 76 ? 17.645 -0.735 -9.055 1.00 70.62 76 VAL A O 1
ATOM 635 N N . VAL A 1 77 ? 15.622 -0.601 -9.984 1.00 60.22 77 VAL A N 1
ATOM 636 C CA . VAL A 1 77 ? 15.621 -1.983 -10.477 1.00 60.22 77 VAL A CA 1
ATOM 637 C C . VAL A 1 77 ? 15.942 -2.095 -11.960 1.00 60.22 77 VAL A C 1
ATOM 639 O O . VAL A 1 77 ? 15.133 -1.738 -12.810 1.00 60.22 77 VAL A O 1
ATOM 642 N N . GLU A 1 78 ? 17.073 -2.741 -12.250 1.00 52.38 78 GLU A N 1
ATOM 643 C CA . GLU A 1 78 ? 17.370 -3.352 -13.554 1.00 52.38 78 GLU A CA 1
ATOM 644 C C . GLU A 1 78 ? 17.131 -4.880 -13.589 1.00 52.38 78 GLU A C 1
ATOM 646 O O . GLU A 1 78 ? 17.209 -5.457 -14.664 1.00 52.38 78 GLU A O 1
ATOM 651 N N . ASN A 1 79 ? 16.829 -5.568 -12.470 1.00 49.66 79 ASN A N 1
ATOM 652 C CA . ASN A 1 79 ? 16.925 -7.046 -12.419 1.00 49.66 79 ASN A CA 1
ATOM 653 C C . ASN A 1 79 ? 15.888 -7.817 -11.563 1.00 49.66 79 ASN A C 1
ATOM 655 O O . ASN A 1 79 ? 16.088 -9.006 -11.322 1.00 49.66 79 ASN A O 1
ATOM 659 N N . TYR A 1 80 ? 14.794 -7.209 -11.085 1.00 57.12 80 TYR A N 1
ATOM 660 C CA . TYR A 1 80 ? 13.712 -8.000 -10.466 1.00 57.12 80 TYR A CA 1
ATOM 661 C C . TYR A 1 80 ? 12.739 -8.520 -11.514 1.00 57.12 80 TYR A C 1
ATOM 663 O O . TYR A 1 80 ? 12.658 -7.994 -12.619 1.00 57.12 80 TYR A O 1
ATOM 671 N N . ASP A 1 81 ? 11.994 -9.551 -11.130 1.00 65.06 81 ASP A N 1
ATOM 672 C CA . ASP A 1 81 ? 10.987 -10.222 -11.937 1.00 65.06 81 ASP A CA 1
ATOM 673 C C . ASP A 1 81 ? 9.896 -9.231 -12.400 1.00 65.06 81 ASP A C 1
ATOM 675 O O . ASP A 1 81 ? 8.929 -8.911 -11.698 1.00 65.06 81 ASP A O 1
ATOM 679 N N . LEU A 1 82 ? 10.138 -8.669 -13.588 1.00 72.62 82 LEU A N 1
ATOM 680 C CA . LEU A 1 82 ? 9.458 -7.509 -14.165 1.00 72.62 82 LEU A CA 1
ATOM 681 C C . LEU A 1 82 ? 7.946 -7.725 -14.319 1.00 72.62 82 LEU A C 1
ATOM 683 O O . LEU A 1 82 ? 7.169 -6.772 -14.269 1.00 72.62 82 LEU A O 1
ATOM 687 N N . ILE A 1 83 ? 7.523 -8.985 -14.443 1.00 75.69 83 ILE A N 1
ATOM 688 C CA . ILE A 1 83 ? 6.118 -9.384 -14.554 1.00 75.69 83 ILE A CA 1
ATOM 689 C C . ILE A 1 83 ? 5.365 -9.109 -13.252 1.00 75.69 83 ILE A C 1
ATOM 691 O O . ILE A 1 83 ? 4.266 -8.552 -13.287 1.00 75.69 83 ILE A O 1
ATOM 695 N N . TYR A 1 84 ? 5.939 -9.434 -12.092 1.00 76.19 84 TYR A N 1
ATOM 696 C CA . TYR A 1 84 ? 5.268 -9.180 -10.815 1.00 76.19 84 TYR A CA 1
ATOM 697 C C . TYR A 1 84 ? 5.209 -7.689 -10.490 1.00 76.19 84 TYR A C 1
ATOM 699 O O . TYR A 1 84 ? 4.191 -7.222 -9.979 1.00 76.19 84 TYR A O 1
ATOM 707 N N . LEU A 1 85 ? 6.249 -6.928 -10.851 1.00 78.00 85 LEU A N 1
ATOM 708 C CA . LEU A 1 85 ? 6.229 -5.467 -10.745 1.00 78.00 85 LEU A CA 1
ATOM 709 C C . LEU A 1 85 ? 5.120 -4.865 -11.619 1.00 78.00 85 LEU A C 1
ATOM 711 O O . LEU A 1 85 ? 4.390 -3.984 -11.168 1.00 78.00 85 LEU A O 1
ATOM 715 N N . ALA A 1 86 ? 4.960 -5.380 -12.838 1.00 79.50 86 ALA A N 1
ATOM 716 C CA . ALA A 1 86 ? 3.920 -4.953 -13.761 1.00 79.50 86 ALA A CA 1
ATOM 717 C C . ALA A 1 86 ? 2.503 -5.258 -13.237 1.00 79.50 86 ALA A C 1
ATOM 719 O O . ALA A 1 86 ? 1.620 -4.400 -13.267 1.00 79.50 86 ALA A O 1
ATOM 720 N N . ILE A 1 87 ? 2.272 -6.459 -12.701 1.00 82.12 87 ILE A N 1
ATOM 721 C CA . ILE A 1 87 ? 0.978 -6.814 -12.093 1.00 82.12 87 ILE A CA 1
ATOM 722 C C . ILE A 1 87 ? 0.683 -5.909 -10.891 1.00 82.12 87 ILE A C 1
ATOM 724 O O . ILE A 1 87 ? -0.427 -5.394 -10.753 1.00 82.12 87 ILE A O 1
ATOM 728 N N . TYR A 1 88 ? 1.679 -5.698 -10.034 1.00 85.19 88 TYR A N 1
ATOM 729 C CA . TYR A 1 88 ? 1.569 -4.854 -8.852 1.00 85.19 88 TYR A CA 1
ATOM 730 C C . TYR A 1 88 ? 1.205 -3.403 -9.200 1.00 85.19 88 TYR A C 1
ATOM 732 O O . TYR A 1 88 ? 0.248 -2.854 -8.647 1.00 85.19 88 TYR A O 1
ATOM 740 N N . ASP A 1 89 ? 1.915 -2.814 -10.162 1.00 87.31 89 ASP A N 1
ATOM 741 C CA . ASP A 1 89 ? 1.653 -1.463 -10.653 1.00 87.31 89 ASP A CA 1
ATOM 742 C C . ASP A 1 89 ? 0.238 -1.335 -11.240 1.00 87.31 89 ASP A C 1
ATOM 744 O O . ASP A 1 89 ? -0.515 -0.421 -10.896 1.00 87.31 89 ASP A O 1
ATOM 748 N N . PHE A 1 90 ? -0.183 -2.313 -12.047 1.00 87.06 90 PHE A N 1
ATOM 749 C CA . PHE A 1 90 ? -1.529 -2.343 -12.617 1.00 87.06 90 PHE A CA 1
ATOM 750 C C . PHE A 1 90 ? -2.629 -2.342 -11.544 1.00 87.06 90 PHE A C 1
ATOM 752 O O . PHE A 1 90 ? -3.604 -1.592 -11.652 1.00 87.06 90 PHE A O 1
ATOM 759 N N . VAL A 1 91 ? -2.467 -3.146 -10.487 1.00 87.81 91 VAL A N 1
ATOM 760 C CA . VAL A 1 91 ? -3.439 -3.238 -9.386 1.00 87.81 91 VAL A CA 1
ATOM 761 C C . VAL A 1 91 ? -3.500 -1.937 -8.586 1.00 87.81 91 VAL A C 1
ATOM 763 O O . VAL A 1 91 ? -4.595 -1.415 -8.364 1.00 87.81 91 VAL A O 1
ATOM 766 N N . ILE A 1 92 ? -2.354 -1.382 -8.181 1.00 90.00 92 ILE A N 1
ATOM 767 C CA . ILE A 1 92 ? -2.320 -0.125 -7.415 1.00 90.00 92 ILE A CA 1
ATOM 768 C C . ILE A 1 92 ? -2.895 1.024 -8.236 1.00 90.00 92 ILE A C 1
ATOM 770 O O . ILE A 1 92 ? -3.711 1.796 -7.728 1.00 90.00 92 ILE A O 1
ATOM 774 N N . SER A 1 93 ? -2.529 1.101 -9.513 1.00 91.06 93 SER A N 1
ATOM 775 C CA . SER A 1 93 ? -3.053 2.087 -10.452 1.00 91.06 93 SER A CA 1
ATOM 776 C C . SER A 1 93 ? -4.572 2.037 -10.561 1.00 91.06 93 SER A C 1
ATOM 778 O O . SER A 1 93 ? -5.221 3.081 -10.501 1.00 91.06 93 SER A O 1
ATOM 780 N N . LEU A 1 94 ? -5.163 0.841 -10.655 1.00 89.12 94 LEU A N 1
ATOM 781 C CA . LEU A 1 94 ? -6.619 0.671 -10.686 1.00 89.12 94 LEU A CA 1
ATOM 782 C C . LEU A 1 94 ? -7.295 1.152 -9.400 1.00 89.12 94 LEU A C 1
ATOM 784 O O . LEU A 1 94 ? -8.305 1.852 -9.474 1.00 89.12 94 LEU A O 1
ATOM 788 N N . ILE A 1 95 ? -6.745 0.805 -8.232 1.00 89.19 95 ILE A N 1
ATOM 789 C CA . ILE A 1 95 ? -7.296 1.236 -6.938 1.00 89.19 95 ILE A CA 1
ATOM 790 C C . ILE A 1 95 ? -7.241 2.765 -6.831 1.00 89.19 95 ILE A C 1
ATOM 792 O O . ILE A 1 95 ? -8.257 3.400 -6.545 1.00 89.19 95 ILE A O 1
ATOM 796 N N . CYS A 1 96 ? -6.088 3.363 -7.141 1.00 90.62 96 CYS A N 1
ATOM 797 C CA . CYS A 1 96 ? -5.919 4.813 -7.175 1.00 90.62 96 CYS A CA 1
ATOM 798 C C . CYS A 1 96 ? -6.908 5.466 -8.150 1.00 90.62 96 CYS A C 1
ATOM 800 O O . CYS A 1 96 ? -7.562 6.442 -7.790 1.00 90.62 96 CYS A O 1
ATOM 802 N N . PHE A 1 97 ? -7.062 4.913 -9.356 1.00 89.38 97 PHE A N 1
ATOM 803 C CA . PHE A 1 97 ? -7.945 5.444 -10.396 1.00 89.38 97 PHE A CA 1
ATOM 804 C C . PHE A 1 97 ? -9.416 5.477 -9.963 1.00 89.38 97 PHE A C 1
ATOM 806 O O . PHE A 1 97 ? -10.115 6.441 -10.269 1.00 89.38 97 PHE A O 1
ATOM 813 N N . ILE A 1 98 ? -9.885 4.469 -9.218 1.00 85.62 98 ILE A N 1
ATOM 814 C CA . ILE A 1 98 ? -11.258 4.427 -8.684 1.00 85.62 98 ILE A CA 1
ATOM 815 C C . ILE A 1 98 ? -11.517 5.570 -7.693 1.00 85.62 98 ILE A C 1
ATOM 817 O O . ILE A 1 98 ? -12.637 6.074 -7.620 1.00 85.62 98 ILE A O 1
ATOM 821 N N . GLU A 1 99 ? -10.502 5.993 -6.941 1.00 83.94 99 GLU A N 1
ATOM 822 C CA . GLU A 1 99 ? -10.645 7.037 -5.923 1.00 83.94 99 GLU A CA 1
ATOM 823 C C . GLU A 1 99 ? -10.439 8.466 -6.431 1.00 83.94 99 GLU A C 1
ATOM 825 O O . GLU A 1 99 ? -10.746 9.421 -5.707 1.00 83.94 99 GLU A O 1
ATOM 830 N N . VAL A 1 100 ? -9.893 8.647 -7.636 1.00 86.62 100 VAL A N 1
ATOM 831 C CA . VAL A 1 100 ? -9.681 9.986 -8.187 1.00 86.62 100 VAL A CA 1
ATOM 832 C C . VAL A 1 100 ? -11.009 10.582 -8.637 1.00 86.62 100 VAL A C 1
ATOM 834 O O . VAL A 1 100 ? -11.698 10.050 -9.503 1.00 86.62 100 VAL A O 1
ATOM 837 N N . ASP A 1 101 ? -11.333 11.758 -8.101 1.00 82.75 101 ASP A N 1
ATOM 838 C CA . ASP A 1 101 ? -12.451 12.549 -8.600 1.00 82.75 101 ASP A CA 1
ATOM 839 C C . ASP A 1 101 ? -12.126 13.145 -9.980 1.00 82.75 101 ASP A C 1
ATOM 841 O O . ASP A 1 101 ? -11.346 14.092 -10.113 1.00 82.75 101 ASP A O 1
ATOM 845 N N . THR A 1 102 ? -12.760 12.604 -11.020 1.00 83.69 102 THR A N 1
ATOM 846 C CA . THR A 1 102 ? -12.616 13.051 -12.412 1.00 83.69 102 THR A CA 1
ATOM 847 C C . THR A 1 102 ? -13.514 14.241 -12.781 1.00 83.69 102 THR A C 1
ATOM 849 O O . THR A 1 102 ? -13.592 14.601 -13.959 1.00 83.69 102 THR A O 1
ATOM 852 N N . SER A 1 103 ? -14.208 14.861 -11.818 1.00 84.88 103 SER A N 1
ATOM 853 C CA . SER A 1 103 ? -15.056 16.039 -12.060 1.00 84.88 103 SER A CA 1
ATOM 854 C C . SER A 1 103 ? -14.249 17.251 -12.548 1.00 84.88 103 SER A C 1
ATOM 856 O O . SER A 1 103 ? -14.690 17.993 -13.428 1.00 84.88 103 SER A O 1
ATOM 858 N N . SER A 1 104 ? -13.025 17.415 -12.038 1.00 89.12 104 SER A N 1
ATOM 859 C CA . SER A 1 104 ? -12.136 18.537 -12.351 1.00 89.12 104 SER A CA 1
ATOM 860 C C . SER A 1 104 ? -11.120 18.197 -13.446 1.00 89.12 104 SER A C 1
ATOM 862 O O . SER A 1 104 ? -10.705 17.048 -13.602 1.00 89.12 104 SER A O 1
ATOM 864 N N . TYR A 1 105 ? -10.644 19.210 -14.183 1.00 84.69 105 TYR A N 1
ATOM 865 C CA . TYR A 1 105 ? -9.577 19.025 -15.181 1.00 84.69 105 TYR A CA 1
ATOM 866 C C . TYR A 1 105 ? -8.300 18.441 -14.560 1.00 84.69 105 TYR A C 1
ATOM 868 O O . TYR A 1 105 ? -7.689 17.532 -15.116 1.00 84.69 105 TYR A O 1
ATOM 876 N N . LYS A 1 106 ? -7.940 18.915 -13.360 1.00 86.00 106 LYS A N 1
ATOM 877 C CA . LYS A 1 106 ? -6.817 18.383 -12.583 1.00 86.00 106 LYS A CA 1
ATOM 878 C C . LYS A 1 106 ? -7.003 16.891 -12.289 1.00 86.00 106 LYS A C 1
ATOM 880 O O . LYS A 1 106 ? -6.073 16.118 -12.490 1.00 86.00 106 LYS A O 1
ATOM 885 N N . GLY A 1 107 ? -8.200 16.491 -11.862 1.00 84.56 107 GLY A N 1
ATOM 886 C CA . GLY A 1 107 ? -8.545 15.094 -11.601 1.00 84.56 107 GLY A CA 1
ATOM 887 C C . GLY A 1 107 ? -8.466 14.213 -12.845 1.00 84.56 107 GLY A C 1
ATOM 888 O O . GLY A 1 107 ? -7.872 13.142 -12.795 1.00 84.56 107 GLY A O 1
ATOM 889 N N . LYS A 1 108 ? -8.960 14.695 -13.992 1.00 85.81 108 LYS A N 1
ATOM 890 C CA . LYS A 1 108 ? -8.837 13.990 -15.282 1.00 85.81 108 LYS A CA 1
ATOM 891 C C . LYS A 1 108 ? -7.381 13.786 -15.699 1.00 85.81 108 LYS A C 1
ATOM 893 O O . LYS A 1 108 ? -7.032 12.709 -16.169 1.00 85.81 108 LYS A O 1
ATOM 898 N N . LEU A 1 109 ? -6.535 14.799 -15.506 1.00 87.31 109 LEU A N 1
ATOM 899 C CA . LEU A 1 109 ? -5.108 14.710 -15.812 1.00 87.31 109 LEU A CA 1
ATOM 900 C C . LEU A 1 109 ? -4.407 13.684 -14.912 1.00 87.31 109 LEU A C 1
ATOM 902 O O . LEU A 1 109 ? -3.648 12.861 -15.411 1.00 87.31 109 LEU A O 1
ATOM 906 N N . ILE A 1 110 ? -4.696 13.687 -13.607 1.00 86.94 110 ILE A N 1
ATOM 907 C CA . ILE A 1 110 ? -4.151 12.688 -12.673 1.00 86.94 110 ILE A CA 1
ATOM 908 C C . ILE A 1 110 ? -4.630 11.284 -13.050 1.00 86.94 110 ILE A C 1
ATOM 910 O O . ILE A 1 110 ? -3.817 10.372 -13.120 1.00 86.94 110 ILE A O 1
ATOM 914 N N . ALA A 1 111 ? -5.920 11.114 -13.348 1.00 86.50 111 ALA A N 1
ATOM 915 C CA . ALA A 1 111 ? -6.485 9.833 -13.762 1.00 86.50 111 ALA A CA 1
ATOM 916 C C . ALA A 1 111 ? -5.818 9.295 -15.039 1.00 86.50 111 ALA A C 1
ATOM 918 O O . ALA A 1 111 ? -5.526 8.108 -15.123 1.00 86.50 111 ALA A O 1
ATOM 919 N N . PHE A 1 112 ? -5.519 10.165 -16.008 1.00 86.38 112 PHE A N 1
ATOM 920 C CA . PHE A 1 112 ? -4.769 9.778 -17.203 1.00 86.38 112 PHE A CA 1
ATOM 921 C C . PHE A 1 112 ? -3.334 9.346 -16.875 1.00 86.38 112 PHE A C 1
ATOM 923 O O . PHE A 1 112 ? -2.876 8.323 -17.375 1.00 86.38 112 PHE A O 1
ATOM 930 N N . LEU A 1 113 ? -2.636 10.090 -16.010 1.00 88.44 113 LEU A N 1
ATOM 931 C CA . LEU A 1 113 ? -1.277 9.738 -15.589 1.00 88.44 113 LEU A CA 1
ATOM 932 C C . LEU A 1 113 ? -1.222 8.478 -14.714 1.00 88.44 113 LEU A C 1
ATOM 934 O O . LEU A 1 113 ? -0.170 7.854 -14.634 1.00 88.44 113 LEU A O 1
ATOM 938 N N . LEU A 1 114 ? -2.332 8.093 -14.077 1.00 89.12 114 LEU A N 1
ATOM 939 C CA . LEU A 1 114 ? -2.469 6.838 -13.335 1.00 89.12 114 LEU A CA 1
ATOM 940 C C . LEU A 1 114 ? -2.644 5.615 -14.236 1.00 89.12 114 LEU A C 1
ATOM 942 O O . LEU A 1 114 ? -2.635 4.504 -13.726 1.00 89.12 114 LEU A O 1
ATOM 946 N N . ILE A 1 115 ? -2.805 5.776 -15.550 1.00 87.75 115 ILE A N 1
ATOM 947 C CA . ILE A 1 115 ? -2.795 4.627 -16.454 1.00 87.75 115 ILE A CA 1
ATOM 948 C C . ILE A 1 115 ? -1.333 4.183 -16.611 1.00 87.75 115 ILE A C 1
ATOM 950 O O . ILE A 1 115 ? -0.514 4.961 -17.115 1.00 87.75 115 ILE A O 1
ATOM 954 N N . PRO A 1 116 ? -0.977 2.948 -16.222 1.00 85.88 116 PRO A N 1
ATOM 955 C CA . PRO A 1 116 ? 0.409 2.509 -16.207 1.00 85.88 116 PRO A CA 1
ATOM 956 C C . PRO A 1 116 ? 0.826 2.034 -17.610 1.00 85.88 116 PRO A C 1
ATOM 958 O O . PRO A 1 116 ? 1.026 0.849 -17.865 1.00 85.88 116 PRO A O 1
ATOM 961 N N . PHE A 1 117 ? 0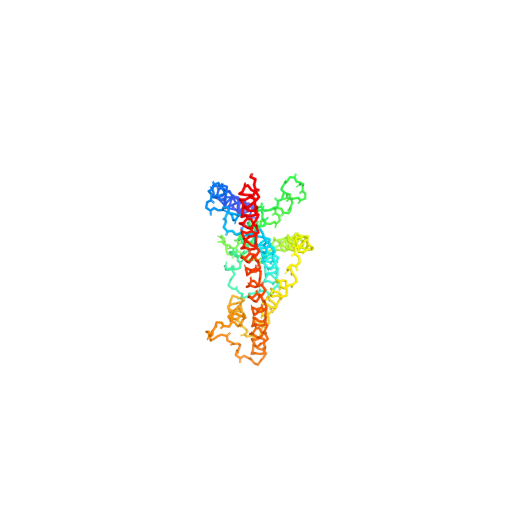.915 2.964 -18.570 1.00 81.44 117 PHE A N 1
ATOM 962 C CA . PHE A 1 117 ? 1.145 2.648 -19.990 1.00 81.44 117 PHE A CA 1
ATOM 963 C C . PHE A 1 117 ? 2.414 1.822 -20.231 1.00 81.44 117 PHE A C 1
ATOM 965 O O . PHE A 1 117 ? 2.386 0.899 -21.042 1.00 81.44 117 PHE A O 1
ATOM 972 N N . GLY A 1 118 ? 3.505 2.122 -19.516 1.00 77.06 118 GLY A N 1
ATOM 973 C CA . GLY A 1 118 ? 4.757 1.364 -19.620 1.00 77.06 118 GLY A CA 1
ATOM 974 C C . GLY A 1 118 ? 4.582 -0.097 -19.199 1.00 77.06 118 GLY A C 1
ATOM 975 O O . GLY A 1 118 ? 4.951 -1.010 -19.928 1.00 77.06 118 GLY A O 1
ATOM 976 N N . THR A 1 119 ? 3.916 -0.309 -18.070 1.00 77.69 119 THR A N 1
ATOM 977 C CA . THR A 1 119 ? 3.602 -1.623 -17.506 1.00 77.69 119 THR A CA 1
ATOM 978 C C . THR A 1 119 ? 2.664 -2.447 -18.384 1.00 77.69 119 THR A C 1
ATOM 980 O O . THR A 1 119 ? 2.929 -3.619 -18.644 1.00 77.69 119 THR A O 1
ATOM 983 N N . VAL A 1 120 ? 1.579 -1.857 -18.894 1.00 74.81 120 VAL A N 1
ATOM 984 C CA . VAL A 1 120 ? 0.653 -2.601 -19.765 1.00 74.81 120 VAL A CA 1
ATOM 985 C C . VAL A 1 120 ? 1.307 -2.896 -21.119 1.00 74.81 120 VAL A C 1
ATOM 987 O O . VAL A 1 120 ? 1.103 -3.972 -21.676 1.00 74.81 120 VAL A O 1
ATOM 990 N N . SER A 1 121 ? 2.145 -1.988 -21.631 1.00 73.75 121 SER A N 1
ATOM 991 C CA . SER A 1 121 ? 2.936 -2.246 -22.840 1.00 73.75 121 SER A CA 1
ATOM 992 C C . SER A 1 121 ? 3.928 -3.396 -22.648 1.00 73.75 121 SER A C 1
ATOM 994 O O . SER A 1 121 ? 4.102 -4.195 -23.569 1.00 73.75 121 SER A O 1
ATOM 996 N N . PHE A 1 122 ? 4.559 -3.494 -21.475 1.00 74.94 122 PHE A N 1
ATOM 997 C CA . PHE A 1 122 ? 5.420 -4.623 -21.125 1.00 74.94 122 PHE A CA 1
ATOM 998 C C . PHE A 1 122 ? 4.628 -5.937 -21.117 1.00 74.94 122 PHE A C 1
ATOM 1000 O O . PHE A 1 122 ? 5.008 -6.875 -21.804 1.00 74.94 122 PHE A O 1
ATOM 1007 N N . LEU A 1 123 ? 3.465 -5.981 -20.458 1.00 72.19 123 LEU A N 1
ATOM 1008 C CA . LEU A 1 123 ? 2.640 -7.198 -20.372 1.00 72.19 123 LEU A CA 1
ATOM 1009 C C . LEU A 1 123 ? 2.122 -7.719 -21.726 1.00 72.19 123 LEU A C 1
ATOM 1011 O O . LEU A 1 123 ? 1.840 -8.908 -21.850 1.00 72.19 123 LEU A O 1
ATOM 1015 N N . ILE A 1 124 ? 1.937 -6.848 -22.724 1.00 71.44 124 ILE A N 1
ATOM 1016 C CA . ILE A 1 124 ? 1.365 -7.224 -24.032 1.00 71.44 124 ILE A CA 1
ATOM 1017 C C . ILE A 1 124 ? 2.449 -7.563 -25.062 1.00 71.44 124 ILE A C 1
ATOM 1019 O O . ILE A 1 124 ? 2.196 -8.317 -26.002 1.00 71.44 124 ILE A O 1
ATOM 1023 N N . SER A 1 125 ? 3.625 -6.945 -24.970 1.00 67.19 125 SER A N 1
ATOM 1024 C CA . SER A 1 125 ? 4.601 -6.956 -26.069 1.00 67.19 125 SER A CA 1
ATOM 1025 C C . SER A 1 125 ? 6.058 -6.995 -25.609 1.00 67.19 125 SER A C 1
ATOM 1027 O O . SER A 1 125 ? 6.938 -6.721 -26.421 1.00 67.19 125 SER A O 1
ATOM 1029 N N . ASP A 1 126 ? 6.317 -7.300 -24.333 1.00 65.44 126 ASP A N 1
ATOM 1030 C CA . ASP A 1 126 ? 7.653 -7.404 -23.723 1.00 65.44 126 ASP A CA 1
ATOM 1031 C C . ASP A 1 126 ? 8.549 -6.165 -23.949 1.00 65.44 126 ASP A C 1
ATOM 1033 O O . ASP A 1 126 ? 9.779 -6.229 -23.895 1.00 65.44 126 ASP A O 1
ATOM 1037 N N . PHE A 1 127 ? 7.948 -4.995 -24.198 1.00 64.94 127 PHE A N 1
ATOM 1038 C CA . PHE A 1 127 ? 8.681 -3.733 -24.317 1.00 64.94 127 PHE A CA 1
ATOM 1039 C C . PHE A 1 127 ? 9.182 -3.262 -22.952 1.00 64.94 127 PHE A C 1
ATOM 1041 O O . PHE A 1 127 ? 8.475 -3.376 -21.958 1.00 64.94 127 PHE A O 1
ATOM 1048 N N . SER A 1 128 ? 10.379 -2.667 -22.918 1.00 59.75 128 SER A N 1
ATOM 1049 C CA . SER A 1 128 ? 11.017 -2.210 -21.678 1.00 59.75 128 SER A CA 1
ATOM 1050 C C . SER A 1 128 ? 10.098 -1.345 -20.803 1.00 59.75 128 SER A C 1
ATOM 1052 O O . SER A 1 128 ? 9.517 -0.358 -21.261 1.00 59.75 128 SER A O 1
ATOM 1054 N N . ILE A 1 129 ? 10.050 -1.685 -19.511 1.00 56.69 129 ILE A N 1
ATOM 1055 C CA . ILE A 1 129 ? 9.361 -0.922 -18.458 1.00 56.69 129 ILE A CA 1
ATOM 1056 C C . ILE A 1 129 ? 10.001 0.463 -18.265 1.00 56.69 129 ILE A C 1
ATOM 1058 O O . ILE A 1 129 ? 9.347 1.377 -17.770 1.00 56.69 129 ILE A O 1
ATOM 1062 N N . LEU A 1 130 ? 11.239 0.684 -18.717 1.00 56.12 130 LEU A N 1
ATOM 1063 C CA . LEU A 1 130 ? 11.901 1.993 -18.721 1.00 56.12 130 LEU A CA 1
ATOM 1064 C C . LEU A 1 130 ? 11.478 2.815 -19.947 1.00 56.12 130 LEU A C 1
ATOM 1066 O O . LEU A 1 130 ? 12.223 2.988 -20.910 1.00 56.12 130 LEU A O 1
ATOM 1070 N N . SER A 1 131 ? 10.253 3.336 -19.907 1.00 62.47 131 SER A N 1
ATOM 1071 C CA . SER A 1 131 ? 9.728 4.275 -20.903 1.00 62.47 131 SER A CA 1
ATOM 1072 C C . SER A 1 131 ? 9.488 5.660 -20.288 1.00 62.47 131 SER A C 1
ATOM 1074 O O . SER A 1 131 ? 9.305 5.797 -19.078 1.00 62.47 131 SER A O 1
ATOM 1076 N N . LEU A 1 132 ? 9.422 6.704 -21.124 1.00 65.81 132 LEU A N 1
ATOM 1077 C CA . LEU A 1 132 ? 9.006 8.062 -20.719 1.00 65.81 132 LEU A CA 1
ATOM 1078 C C . LEU A 1 132 ? 7.673 8.065 -19.945 1.00 65.81 132 LEU A C 1
ATOM 1080 O O . LEU A 1 132 ? 7.458 8.894 -19.059 1.00 65.81 132 LEU A O 1
ATOM 1084 N N . PHE A 1 133 ? 6.794 7.109 -20.248 1.00 71.88 133 PHE A N 1
ATOM 1085 C CA . PHE A 1 133 ? 5.504 6.958 -19.586 1.00 71.88 133 PHE A CA 1
ATOM 1086 C C . PHE A 1 133 ? 5.646 6.501 -18.136 1.00 71.88 133 PHE A C 1
ATOM 1088 O O . PHE A 1 133 ? 4.915 6.994 -17.280 1.00 71.88 133 PHE A O 1
ATOM 1095 N N . THR A 1 134 ? 6.634 5.664 -17.827 1.00 76.50 134 THR A N 1
ATOM 1096 C CA . THR A 1 134 ? 6.932 5.225 -16.456 1.00 76.50 134 THR A CA 1
ATOM 1097 C C . THR A 1 134 ? 7.367 6.397 -15.586 1.00 76.50 134 THR A C 1
ATOM 1099 O O . THR A 1 134 ? 6.909 6.527 -14.456 1.00 76.50 134 THR A O 1
ATOM 1102 N N . PHE A 1 135 ? 8.147 7.333 -16.133 1.00 80.94 135 PHE A N 1
ATOM 1103 C CA . PHE A 1 135 ? 8.513 8.553 -15.410 1.00 80.94 135 PHE A CA 1
ATOM 1104 C C . PHE A 1 135 ? 7.291 9.433 -15.102 1.00 80.94 135 PHE A C 1
ATOM 1106 O O . PHE A 1 135 ? 7.125 9.912 -13.981 1.00 80.94 135 PHE A O 1
ATOM 1113 N N . SER A 1 136 ? 6.387 9.603 -16.074 1.00 83.44 136 SER A N 1
ATOM 1114 C CA . SER A 1 136 ? 5.134 10.340 -15.853 1.00 83.44 136 SER A CA 1
ATOM 1115 C C . SER A 1 136 ? 4.227 9.661 -14.817 1.00 83.44 136 SER A C 1
ATOM 1117 O O . SER A 1 136 ? 3.574 10.331 -14.016 1.00 83.44 136 SER A O 1
ATOM 1119 N N . HIS A 1 137 ? 4.256 8.330 -14.785 1.00 88.00 137 HIS A N 1
ATOM 1120 C CA . HIS A 1 137 ? 3.486 7.515 -13.862 1.00 88.00 137 HIS A CA 1
ATOM 1121 C C . HIS A 1 137 ? 4.046 7.570 -12.431 1.00 88.00 137 HIS A C 1
ATOM 1123 O O . HIS A 1 137 ? 3.289 7.731 -11.476 1.00 88.00 137 HIS A O 1
ATOM 1129 N N . ILE A 1 138 ? 5.376 7.587 -12.272 1.00 89.25 138 ILE A N 1
ATOM 1130 C CA . ILE A 1 138 ? 6.049 7.851 -10.988 1.00 89.25 138 ILE A CA 1
ATOM 1131 C C . ILE A 1 138 ? 5.569 9.179 -10.388 1.00 89.25 138 ILE A C 1
ATOM 1133 O O . ILE A 1 138 ? 5.259 9.240 -9.199 1.00 89.25 138 ILE A O 1
ATOM 1137 N N . ILE A 1 139 ? 5.443 10.239 -11.197 1.00 90.50 139 ILE A N 1
ATOM 1138 C CA . ILE A 1 139 ? 4.938 11.540 -10.723 1.00 90.50 139 ILE A CA 1
ATOM 1139 C C . ILE A 1 139 ? 3.500 11.414 -10.197 1.00 90.50 139 ILE A C 1
ATOM 1141 O O . ILE A 1 139 ? 3.178 11.979 -9.146 1.00 90.50 139 ILE A O 1
ATOM 1145 N N . ALA A 1 140 ? 2.638 10.660 -10.888 1.00 91.31 140 ALA A N 1
ATOM 1146 C CA . ALA A 1 140 ? 1.277 10.399 -10.423 1.00 91.31 140 ALA A CA 1
ATOM 1147 C C . ALA A 1 140 ? 1.259 9.608 -9.109 1.00 91.31 140 ALA A C 1
ATOM 1149 O O . ALA A 1 140 ? 0.527 9.977 -8.191 1.00 91.31 140 ALA A O 1
ATOM 1150 N N . MET A 1 141 ? 2.108 8.589 -8.976 1.00 93.00 141 MET A N 1
ATOM 1151 C CA . MET A 1 141 ? 2.225 7.797 -7.750 1.00 93.00 141 MET A CA 1
ATOM 1152 C C . MET A 1 141 ? 2.716 8.641 -6.569 1.00 93.00 141 MET A C 1
ATOM 1154 O O . MET A 1 141 ? 2.119 8.597 -5.495 1.00 93.00 141 MET A O 1
ATOM 1158 N N . VAL A 1 142 ? 3.713 9.509 -6.769 1.00 93.12 142 VAL A N 1
ATOM 1159 C CA . VAL A 1 142 ? 4.159 10.474 -5.745 1.00 93.12 142 VAL A CA 1
ATOM 1160 C C . VAL A 1 142 ? 3.030 11.429 -5.346 1.00 93.12 142 VAL A C 1
ATOM 1162 O O . VAL A 1 142 ? 2.842 11.724 -4.162 1.00 93.12 142 VAL A O 1
ATOM 1165 N N . TYR A 1 143 ? 2.237 11.897 -6.311 1.00 93.06 143 TYR A N 1
ATOM 1166 C CA . TYR A 1 143 ? 1.062 12.711 -6.013 1.00 93.06 143 TYR A CA 1
ATOM 1167 C C . TYR A 1 143 ? 0.028 11.937 -5.181 1.00 93.06 143 TYR A C 1
ATOM 1169 O O . TYR A 1 143 ? -0.498 12.485 -4.208 1.00 93.06 143 TYR A O 1
ATOM 1177 N N . MET A 1 144 ? -0.232 10.668 -5.503 1.00 93.75 144 MET A N 1
ATOM 1178 C CA . MET A 1 144 ? -1.156 9.831 -4.735 1.00 93.75 144 MET A CA 1
ATOM 1179 C C . MET A 1 144 ? -0.664 9.575 -3.310 1.00 93.75 144 MET A C 1
ATOM 1181 O O . MET A 1 144 ? -1.474 9.668 -2.389 1.00 93.75 144 MET A O 1
ATOM 1185 N N . ILE A 1 145 ? 0.644 9.384 -3.089 1.00 92.62 145 ILE A N 1
ATOM 1186 C CA . ILE A 1 145 ? 1.224 9.320 -1.732 1.00 92.62 145 I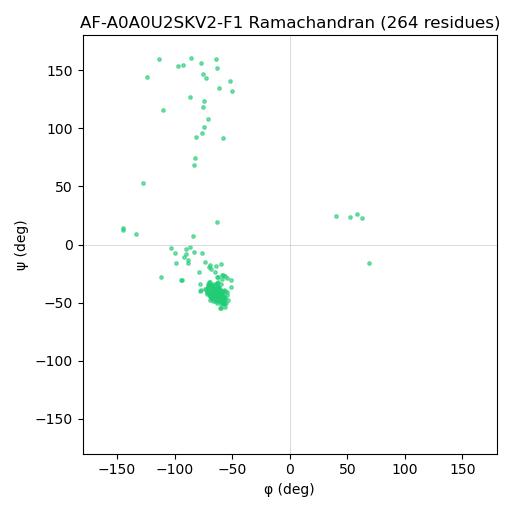LE A CA 1
ATOM 1187 C C . ILE A 1 145 ? 0.824 10.561 -0.931 1.00 92.62 145 ILE A C 1
ATOM 1189 O O . ILE A 1 145 ? 0.332 10.446 0.190 1.00 92.62 145 ILE A O 1
ATOM 1193 N N . LYS A 1 146 ? 0.961 11.756 -1.519 1.00 92.94 146 LYS A N 1
ATOM 1194 C CA . LYS A 1 146 ? 0.562 13.008 -0.862 1.00 92.94 146 LYS A CA 1
ATOM 1195 C C . LYS A 1 146 ? -0.941 13.055 -0.560 1.00 92.94 146 LYS A C 1
ATOM 1197 O O . LYS A 1 146 ? -1.326 13.537 0.506 1.00 92.94 146 LYS A O 1
ATOM 1202 N N . VAL A 1 147 ? -1.788 12.583 -1.476 1.00 91.38 147 VAL A N 1
ATOM 1203 C CA . VAL A 1 147 ? -3.248 12.529 -1.274 1.00 91.38 147 VAL A CA 1
ATOM 1204 C C . VAL A 1 147 ? -3.602 11.600 -0.113 1.00 91.38 147 VAL A C 1
ATOM 1206 O O . VAL A 1 147 ? -4.330 12.009 0.793 1.00 91.38 147 VAL A O 1
ATOM 1209 N N . TYR A 1 148 ? -3.063 10.381 -0.103 1.00 91.06 148 TYR A N 1
ATOM 1210 C CA . TYR A 1 148 ? -3.307 9.417 0.968 1.00 91.06 148 TYR A CA 1
ATOM 1211 C C . TYR A 1 148 ? -2.720 9.867 2.303 1.00 91.06 148 TYR A C 1
ATOM 1213 O O . TYR A 1 148 ? -3.362 9.666 3.329 1.00 91.06 148 TYR A O 1
ATOM 1221 N N . TYR A 1 149 ? -1.580 10.560 2.301 1.00 88.50 149 TYR A N 1
ATOM 1222 C CA . TYR A 1 149 ? -1.028 11.180 3.504 1.00 88.50 149 TYR A CA 1
ATOM 1223 C C . TYR A 1 149 ? -1.962 12.248 4.076 1.00 88.50 149 TYR A C 1
ATOM 1225 O O . TYR A 1 149 ? -2.186 12.289 5.284 1.00 88.50 149 TYR A O 1
ATOM 1233 N N . GLY A 1 150 ? -2.552 13.087 3.216 1.00 87.50 150 GLY A N 1
ATOM 1234 C CA . GLY A 1 150 ? -3.551 14.075 3.626 1.00 87.50 150 GLY A CA 1
ATOM 1235 C C . GLY A 1 150 ? -4.752 13.423 4.312 1.00 87.50 150 GLY A C 1
ATOM 1236 O O . GLY A 1 150 ? -5.081 13.795 5.439 1.00 87.50 150 GLY A O 1
ATOM 1237 N N . LYS A 1 151 ? -5.333 12.394 3.674 1.00 87.56 151 LYS A N 1
ATOM 1238 C CA . LYS A 1 151 ? -6.430 11.597 4.249 1.00 87.56 151 LYS A CA 1
ATOM 1239 C C . LYS A 1 151 ? -6.000 10.960 5.577 1.00 87.56 151 LYS A C 1
ATOM 1241 O O . LYS A 1 151 ? -6.670 11.128 6.588 1.00 87.56 151 LYS A O 1
ATOM 1246 N N . PHE A 1 152 ? -4.853 10.288 5.614 1.00 85.44 152 PHE A N 1
ATOM 1247 C CA . PHE A 1 152 ? -4.338 9.644 6.820 1.00 85.44 152 PHE A CA 1
ATOM 1248 C C . PHE A 1 152 ? -4.157 10.630 7.984 1.00 85.44 152 PHE A C 1
ATOM 1250 O O . PHE A 1 152 ? -4.578 10.338 9.103 1.00 85.44 152 PHE A O 1
ATOM 1257 N N . ASN A 1 153 ? -3.563 11.799 7.732 1.00 82.75 153 ASN A N 1
ATOM 1258 C CA . ASN A 1 153 ? -3.306 12.807 8.758 1.00 82.75 153 ASN A CA 1
ATOM 1259 C C . ASN A 1 153 ? -4.608 13.406 9.309 1.00 82.75 153 ASN A C 1
ATOM 1261 O O . ASN A 1 153 ? -4.763 13.528 10.522 1.00 82.75 153 ASN A O 1
ATOM 1265 N N . GLU A 1 154 ? -5.561 13.737 8.436 1.00 82.62 154 GLU A N 1
ATOM 1266 C CA . GLU A 1 154 ? -6.884 14.224 8.841 1.00 82.62 154 GLU A CA 1
ATOM 1267 C C . GLU A 1 154 ? -7.606 13.200 9.728 1.00 82.62 154 GLU A C 1
ATOM 1269 O O . GLU A 1 154 ? -8.063 13.528 10.823 1.00 82.62 154 GLU A O 1
ATOM 1274 N N . TYR A 1 155 ? -7.620 11.933 9.308 1.00 73.94 155 TYR A N 1
ATOM 1275 C CA . TYR A 1 155 ? -8.253 10.859 10.071 1.00 73.94 155 TYR A CA 1
ATOM 1276 C C . TYR A 1 155 ? -7.527 10.549 11.388 1.00 73.94 155 TYR A C 1
ATOM 1278 O O . TYR A 1 155 ? -8.182 10.252 12.387 1.00 73.94 155 TYR A O 1
ATOM 1286 N N . THR A 1 156 ? -6.196 10.632 11.416 1.00 71.00 156 THR A N 1
ATOM 1287 C CA . THR A 1 156 ? -5.375 10.352 12.606 1.00 71.00 156 THR A CA 1
ATOM 1288 C C . THR A 1 156 ? -5.508 11.434 13.670 1.00 71.00 156 THR A C 1
ATOM 1290 O O . THR A 1 156 ? -5.656 11.109 14.849 1.00 71.00 156 THR A O 1
ATOM 1293 N N . ARG A 1 157 ? -5.502 12.717 13.276 1.00 69.00 157 ARG A N 1
ATOM 1294 C CA . ARG A 1 157 ? -5.649 13.843 14.217 1.00 69.00 157 ARG A CA 1
ATOM 1295 C C . ARG A 1 157 ? -6.959 13.785 14.999 1.00 69.00 157 ARG A C 1
ATOM 1297 O O . ARG A 1 157 ? -6.987 14.228 16.140 1.00 69.00 157 ARG A O 1
ATOM 1304 N N . ASN A 1 158 ? -7.999 13.205 14.407 1.00 64.69 158 ASN A N 1
ATOM 1305 C CA . ASN A 1 158 ? -9.326 13.141 15.007 1.00 64.69 158 ASN A CA 1
ATOM 1306 C C . ASN A 1 158 ? -9.548 11.902 15.902 1.00 64.69 158 ASN A C 1
ATOM 1308 O O . ASN A 1 158 ? -10.486 11.917 16.688 1.00 64.69 158 ASN A O 1
ATOM 1312 N N . HIS A 1 159 ? -8.704 10.858 15.823 1.00 65.31 159 HIS A N 1
ATOM 1313 C CA . HIS A 1 159 ? -8.980 9.557 16.470 1.00 65.31 159 HIS A CA 1
ATOM 1314 C C . HIS A 1 159 ? -7.795 8.945 17.252 1.00 65.31 159 HIS A C 1
ATOM 1316 O O . HIS A 1 159 ? -7.870 7.799 17.680 1.00 65.31 159 HIS A O 1
ATOM 1322 N N . GLY A 1 160 ? -6.688 9.675 17.451 1.00 55.16 160 GLY A N 1
ATOM 1323 C CA . GLY A 1 160 ? -5.664 9.397 18.482 1.00 55.16 160 GLY A CA 1
ATOM 1324 C C . GLY A 1 160 ? -4.784 8.142 18.329 1.00 55.16 160 GLY A C 1
ATOM 1325 O O . GLY A 1 160 ? -3.727 8.075 18.951 1.00 55.16 160 GLY A O 1
ATOM 1326 N N . LEU A 1 161 ? -5.150 7.173 17.485 1.00 61.62 161 LEU A N 1
ATOM 1327 C CA . LEU A 1 161 ? -4.459 5.878 17.370 1.00 61.62 161 LEU A CA 1
ATOM 1328 C C . LEU A 1 161 ? -3.338 5.829 16.315 1.00 61.62 161 LEU A C 1
ATOM 1330 O O . LEU A 1 161 ? -2.558 4.876 16.268 1.00 61.62 161 LEU A O 1
ATOM 1334 N N . GLY A 1 162 ? -3.224 6.853 15.466 1.00 59.84 162 GLY A N 1
ATOM 1335 C CA . GLY A 1 162 ? -2.390 6.758 14.265 1.00 59.84 162 GLY A CA 1
ATOM 1336 C C . GLY A 1 162 ? -0.878 6.807 14.500 1.00 59.84 162 GLY A C 1
ATOM 1337 O O . GLY A 1 162 ? -0.141 6.399 13.611 1.00 59.84 162 GLY A O 1
ATOM 1338 N N . ILE A 1 163 ? -0.382 7.224 15.675 1.00 63.88 163 ILE A N 1
ATOM 1339 C CA . ILE A 1 163 ? 1.070 7.210 15.959 1.00 63.88 163 ILE A CA 1
ATOM 1340 C C . ILE A 1 163 ? 1.582 5.772 16.096 1.00 63.88 163 ILE A C 1
ATOM 1342 O O . ILE A 1 163 ? 2.611 5.439 15.515 1.00 63.88 163 ILE A O 1
ATOM 1346 N N . ALA A 1 164 ? 0.859 4.907 16.815 1.00 67.00 164 ALA A N 1
ATOM 1347 C CA . ALA A 1 164 ? 1.259 3.512 17.002 1.00 67.00 164 ALA A CA 1
ATOM 1348 C C . ALA A 1 164 ? 1.205 2.728 15.681 1.00 67.00 164 ALA A C 1
ATOM 1350 O O . ALA A 1 164 ? 2.135 1.991 15.367 1.00 67.00 164 ALA A O 1
ATOM 1351 N N . ILE A 1 165 ? 0.158 2.947 14.876 1.00 68.69 165 ILE A N 1
ATOM 1352 C CA . ILE A 1 165 ? -0.001 2.319 13.555 1.00 68.69 165 ILE A CA 1
ATOM 1353 C C . ILE A 1 165 ? 1.081 2.806 12.585 1.00 68.69 165 ILE A C 1
ATOM 1355 O O . ILE A 1 165 ? 1.687 1.996 11.887 1.00 68.69 165 ILE A O 1
ATOM 1359 N N . LEU A 1 166 ? 1.363 4.113 12.560 1.00 71.00 166 LEU A N 1
ATOM 1360 C CA . LEU A 1 166 ? 2.401 4.680 11.698 1.00 71.00 166 LEU A CA 1
ATOM 1361 C C . LEU A 1 166 ? 3.792 4.186 12.093 1.00 71.00 166 LEU A C 1
ATOM 1363 O O . LEU A 1 166 ? 4.589 3.874 11.214 1.00 71.00 166 LEU A O 1
ATOM 1367 N N . LEU A 1 167 ? 4.070 4.072 13.392 1.00 72.31 167 LEU A N 1
ATOM 1368 C CA . LEU A 1 167 ? 5.336 3.549 13.895 1.00 72.31 167 LEU A CA 1
ATOM 1369 C C . LEU A 1 167 ? 5.497 2.059 13.568 1.00 72.31 167 LEU A C 1
ATOM 1371 O O . LEU A 1 167 ? 6.536 1.668 13.045 1.00 72.31 167 LEU A O 1
ATOM 1375 N N . LEU A 1 168 ? 4.458 1.250 13.803 1.00 75.06 168 LEU A N 1
ATOM 1376 C CA . LEU A 1 168 ? 4.438 -0.175 13.462 1.00 75.06 168 LEU A CA 1
ATOM 1377 C C . LEU A 1 168 ? 4.697 -0.386 11.971 1.00 75.06 168 LEU A C 1
ATOM 1379 O O . LEU A 1 168 ? 5.552 -1.180 11.583 1.00 75.06 168 LEU A O 1
ATOM 1383 N N . PHE A 1 169 ? 3.996 0.375 11.139 1.00 74.81 169 PHE A N 1
ATOM 1384 C CA . PHE A 1 169 ? 4.169 0.279 9.706 1.00 74.81 169 PHE A CA 1
ATOM 1385 C C . PHE A 1 169 ? 5.547 0.752 9.249 1.00 74.81 169 PHE A C 1
ATOM 1387 O O . PHE A 1 169 ? 6.181 0.077 8.446 1.00 74.81 169 PHE A O 1
ATOM 1394 N N . ALA A 1 170 ? 6.030 1.888 9.757 1.00 78.94 170 ALA A N 1
ATOM 1395 C CA . ALA A 1 170 ? 7.345 2.408 9.403 1.00 78.94 170 ALA A CA 1
ATOM 1396 C C . ALA A 1 170 ? 8.456 1.416 9.766 1.00 78.94 170 ALA A C 1
ATOM 1398 O O . ALA A 1 170 ? 9.355 1.210 8.959 1.00 78.94 170 ALA A O 1
ATOM 1399 N N . ILE A 1 171 ? 8.367 0.766 10.931 1.00 80.38 171 ILE A N 1
ATOM 1400 C CA . ILE A 1 171 ? 9.329 -0.254 11.365 1.00 80.38 171 ILE A CA 1
ATOM 1401 C C . ILE A 1 171 ? 9.358 -1.425 10.377 1.00 80.38 171 ILE A C 1
ATOM 1403 O O . ILE A 1 171 ? 10.415 -1.729 9.831 1.00 80.38 171 ILE A O 1
ATOM 1407 N N . VAL A 1 172 ? 8.204 -2.038 10.088 1.00 81.44 172 VAL A N 1
ATOM 1408 C CA . VAL A 1 172 ? 8.130 -3.186 9.164 1.00 81.44 172 VAL A CA 1
ATOM 1409 C C . VAL A 1 172 ? 8.595 -2.794 7.761 1.00 81.44 172 VAL A C 1
ATOM 1411 O O . VAL A 1 172 ? 9.341 -3.527 7.116 1.00 81.44 172 VAL A O 1
ATOM 1414 N N . PHE A 1 173 ? 8.180 -1.619 7.294 1.00 81.88 173 PHE A N 1
ATOM 1415 C CA . PHE A 1 173 ? 8.465 -1.156 5.945 1.00 81.88 173 PHE A CA 1
ATOM 1416 C C . PHE A 1 173 ? 9.936 -0.772 5.751 1.00 81.88 173 PHE A C 1
ATOM 1418 O O 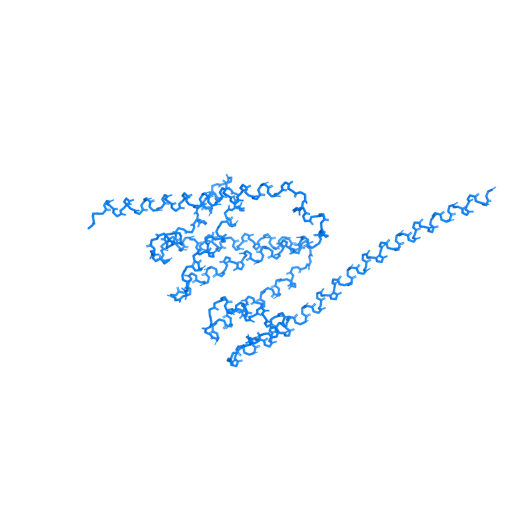. PHE A 1 173 ? 10.521 -1.120 4.731 1.00 81.88 173 PHE A O 1
ATOM 1425 N N . ILE A 1 174 ? 10.562 -0.107 6.727 1.00 84.44 174 ILE A N 1
ATOM 1426 C CA . ILE A 1 174 ? 11.997 0.209 6.689 1.00 84.44 174 ILE A CA 1
ATOM 1427 C C . ILE A 1 174 ? 12.823 -1.079 6.757 1.00 84.44 174 ILE A C 1
ATOM 1429 O O . ILE A 1 174 ? 13.738 -1.247 5.948 1.00 84.44 174 ILE A O 1
ATOM 1433 N N . SER A 1 175 ? 12.479 -2.007 7.656 1.00 84.69 175 SER A N 1
ATOM 1434 C CA . SER A 1 175 ? 13.193 -3.284 7.752 1.00 84.69 175 SER A CA 1
ATOM 1435 C C . SER A 1 175 ? 13.078 -4.126 6.486 1.00 84.69 175 SER A C 1
ATOM 1437 O O . SER A 1 175 ? 14.054 -4.765 6.115 1.00 84.69 175 SER A O 1
ATOM 1439 N N . MET A 1 176 ? 11.963 -4.068 5.748 1.00 87.38 176 MET A N 1
ATOM 1440 C CA . MET A 1 176 ? 11.852 -4.737 4.443 1.00 87.38 176 MET A CA 1
ATOM 1441 C C . MET A 1 176 ? 12.958 -4.280 3.471 1.00 87.38 176 MET A C 1
ATOM 1443 O O . MET A 1 176 ? 13.603 -5.113 2.834 1.00 87.38 176 MET A O 1
ATOM 1447 N N . TYR A 1 177 ? 13.224 -2.972 3.369 1.00 84.75 177 TYR A N 1
ATOM 1448 C CA . TYR A 1 177 ? 14.297 -2.459 2.503 1.00 84.75 177 TYR A CA 1
ATOM 1449 C C . TYR A 1 177 ? 15.688 -2.821 3.025 1.00 84.75 177 TYR A C 1
ATOM 1451 O O . TYR A 1 177 ? 16.552 -3.198 2.231 1.00 84.75 177 TYR A O 1
ATOM 1459 N N . ILE A 1 178 ? 15.906 -2.730 4.343 1.00 85.75 178 ILE A N 1
ATOM 1460 C CA . ILE A 1 178 ? 17.175 -3.128 4.968 1.00 85.75 178 ILE A CA 1
ATOM 1461 C C . ILE A 1 178 ? 17.440 -4.608 4.692 1.00 85.75 178 ILE A C 1
ATOM 1463 O O . ILE A 1 178 ? 18.502 -4.943 4.177 1.00 85.75 178 ILE A O 1
ATOM 1467 N N . THR A 1 179 ? 16.464 -5.475 4.962 1.00 87.00 179 THR A N 1
ATOM 1468 C CA . THR A 1 179 ? 16.539 -6.919 4.730 1.00 87.00 179 THR A CA 1
ATOM 1469 C C . THR A 1 179 ? 16.805 -7.227 3.255 1.00 87.00 179 THR A C 1
ATOM 1471 O O . THR A 1 179 ? 17.729 -7.981 2.963 1.00 87.00 179 THR A O 1
ATOM 1474 N N . SER A 1 180 ? 16.081 -6.608 2.313 1.00 85.88 180 SER A N 1
ATOM 1475 C CA . SER A 1 180 ? 16.313 -6.826 0.874 1.00 85.88 180 SER A CA 1
ATOM 1476 C C . SER A 1 180 ? 17.739 -6.450 0.455 1.00 85.88 180 SER A C 1
ATOM 1478 O O . SER A 1 180 ? 18.398 -7.216 -0.246 1.00 85.88 180 SER A O 1
ATOM 1480 N N . PHE A 1 181 ? 18.249 -5.309 0.927 1.00 85.06 181 PHE A N 1
ATOM 1481 C CA . PHE A 1 181 ? 19.599 -4.850 0.594 1.00 85.06 181 PHE A CA 1
ATOM 1482 C C . PHE A 1 181 ? 20.693 -5.714 1.232 1.00 85.06 181 PHE A C 1
ATOM 1484 O O . PHE A 1 181 ? 21.678 -6.064 0.588 1.00 85.06 181 PHE A O 1
ATOM 1491 N N . VAL A 1 182 ? 20.526 -6.045 2.510 1.00 87.50 182 VAL A N 1
ATOM 1492 C CA . VAL A 1 182 ? 21.537 -6.717 3.328 1.00 87.50 182 VAL A CA 1
ATOM 1493 C C . VAL A 1 182 ? 21.613 -8.216 3.041 1.00 87.50 182 VAL A C 1
ATOM 1495 O O . VAL A 1 182 ? 22.705 -8.780 3.001 1.00 87.50 182 VAL A O 1
ATOM 1498 N N . GLU A 1 183 ? 20.466 -8.865 2.852 1.00 84.69 183 GLU A N 1
ATOM 1499 C CA . GLU A 1 183 ? 20.393 -10.302 2.576 1.00 84.69 183 GLU A CA 1
ATOM 1500 C C . GLU A 1 183 ? 20.442 -10.608 1.073 1.00 84.69 183 GLU A C 1
ATOM 1502 O O . GLU A 1 183 ? 20.555 -11.769 0.689 1.00 84.69 183 GLU A O 1
ATOM 1507 N N . GLY A 1 184 ? 20.377 -9.583 0.213 1.00 83.56 184 GLY A N 1
ATOM 1508 C CA . GLY A 1 184 ? 20.370 -9.752 -1.242 1.00 83.56 184 GLY A CA 1
ATOM 1509 C C . GLY A 1 184 ? 19.151 -10.527 -1.749 1.00 83.56 184 GLY A C 1
ATOM 1510 O O . GLY A 1 184 ? 19.209 -11.143 -2.812 1.00 83.56 184 GLY A O 1
ATOM 1511 N N . VAL A 1 185 ? 18.066 -10.533 -0.973 1.00 82.94 185 VAL A N 1
ATOM 1512 C CA . VAL A 1 185 ? 16.807 -11.201 -1.312 1.00 82.94 185 VAL A CA 1
ATOM 1513 C C . VAL A 1 185 ? 15.864 -10.229 -2.012 1.00 82.94 185 VAL A C 1
ATOM 1515 O O . VAL A 1 185 ? 15.935 -9.007 -1.826 1.00 82.94 185 VAL A O 1
ATOM 1518 N N . ASN A 1 186 ? 14.949 -10.769 -2.816 1.00 77.56 186 ASN A N 1
ATOM 1519 C CA . ASN A 1 186 ? 13.932 -9.945 -3.458 1.00 77.56 186 ASN A CA 1
ATOM 1520 C C . ASN A 1 186 ? 12.993 -9.304 -2.418 1.00 77.56 186 ASN A C 1
ATOM 1522 O O . ASN A 1 186 ? 12.902 -9.754 -1.277 1.00 77.56 186 ASN A O 1
ATOM 1526 N N . MET A 1 187 ? 12.297 -8.229 -2.800 1.00 76.81 187 MET A N 1
ATOM 1527 C CA . MET A 1 187 ? 11.451 -7.487 -1.855 1.00 76.81 187 MET A CA 1
ATOM 1528 C C . MET A 1 187 ? 10.283 -8.309 -1.301 1.00 76.81 187 MET A C 1
ATOM 1530 O O . MET A 1 187 ? 9.845 -8.043 -0.185 1.00 76.81 187 MET A O 1
ATOM 1534 N N . LEU A 1 188 ? 9.780 -9.297 -2.048 1.00 75.62 188 LEU A N 1
ATOM 1535 C CA . LEU A 1 188 ? 8.706 -10.169 -1.573 1.00 75.62 188 LEU A CA 1
ATOM 1536 C C . LEU A 1 188 ? 9.213 -11.075 -0.445 1.00 75.62 188 LEU A C 1
ATOM 1538 O O . LEU A 1 188 ? 8.599 -11.135 0.617 1.00 75.62 188 LEU A O 1
ATOM 1542 N N . ASP A 1 189 ? 10.369 -11.702 -0.643 1.00 79.00 189 ASP A N 1
ATOM 1543 C CA . ASP A 1 189 ? 11.044 -12.520 0.361 1.00 79.00 189 ASP A CA 1
ATOM 1544 C C . ASP A 1 189 ? 11.467 -11.666 1.558 1.00 79.00 189 ASP A C 1
ATOM 1546 O O . ASP A 1 189 ? 11.257 -12.072 2.696 1.00 79.00 189 ASP A O 1
ATOM 1550 N N . ALA A 1 190 ? 11.962 -10.445 1.329 1.00 83.88 190 ALA A N 1
ATOM 1551 C CA . ALA A 1 190 ? 12.274 -9.502 2.399 1.00 83.88 190 ALA A CA 1
ATOM 1552 C C . ALA A 1 190 ? 11.030 -9.131 3.219 1.00 83.88 190 ALA A C 1
ATOM 1554 O O . ALA A 1 190 ? 11.094 -9.078 4.443 1.00 83.88 190 ALA A O 1
ATOM 1555 N N . LEU A 1 191 ? 9.880 -8.918 2.572 1.00 81.62 191 LEU A N 1
ATOM 1556 C CA . LEU A 1 191 ? 8.623 -8.642 3.265 1.00 81.62 191 LEU A CA 1
ATOM 1557 C C . LEU A 1 191 ? 8.167 -9.851 4.090 1.00 81.62 191 LEU A C 1
ATOM 1559 O O . LEU A 1 191 ? 7.727 -9.686 5.230 1.00 81.62 191 LEU A O 1
ATOM 1563 N N . VAL A 1 192 ? 8.291 -11.066 3.550 1.00 81.06 192 VAL A N 1
ATOM 1564 C CA . VAL A 1 192 ? 7.991 -12.312 4.275 1.00 81.06 192 VAL A CA 1
ATOM 1565 C C . VAL A 1 192 ? 8.935 -12.477 5.470 1.00 81.06 192 VAL A C 1
ATOM 1567 O O . VAL A 1 192 ? 8.478 -12.760 6.574 1.00 81.06 192 VAL A O 1
ATOM 1570 N N . MET A 1 193 ? 10.231 -12.218 5.291 1.00 85.19 193 MET A N 1
ATOM 1571 C CA . MET A 1 193 ? 11.237 -12.232 6.358 1.00 85.19 193 MET A CA 1
ATOM 1572 C C . MET A 1 193 ? 10.908 -11.228 7.461 1.00 85.19 193 MET A C 1
ATOM 1574 O O . MET A 1 193 ? 10.782 -11.609 8.627 1.00 85.19 193 MET A O 1
ATOM 1578 N N . SER A 1 194 ? 10.708 -9.958 7.103 1.00 85.75 194 SER A N 1
ATOM 1579 C CA . SER A 1 194 ? 10.433 -8.897 8.071 1.00 85.75 194 SER A CA 1
ATOM 1580 C C . SER A 1 194 ? 9.088 -9.096 8.776 1.00 85.75 194 SER A C 1
ATOM 1582 O O . SER A 1 194 ? 8.994 -8.878 9.982 1.00 85.75 194 SER A O 1
ATOM 1584 N N . SER A 1 195 ? 8.048 -9.559 8.074 1.00 79.81 195 SER A N 1
ATOM 1585 C CA . SER A 1 195 ? 6.740 -9.840 8.689 1.00 79.81 195 SER A CA 1
ATOM 1586 C C . SER A 1 195 ? 6.768 -11.064 9.607 1.00 79.81 195 SER A C 1
ATOM 1588 O O . SER A 1 195 ? 6.183 -11.016 10.692 1.00 79.81 195 SER A O 1
ATOM 1590 N N . ASN A 1 196 ? 7.490 -12.128 9.245 1.00 80.81 196 ASN A N 1
ATOM 1591 C CA . ASN A 1 196 ? 7.677 -13.294 10.114 1.00 80.81 196 ASN A CA 1
ATOM 1592 C C . ASN A 1 196 ? 8.464 -12.929 11.376 1.00 80.81 196 ASN A C 1
ATOM 1594 O O . ASN A 1 196 ? 8.053 -13.297 12.478 1.00 80.81 196 ASN A O 1
ATOM 1598 N N . ALA A 1 197 ? 9.542 -12.151 11.230 1.00 82.62 197 ALA A N 1
ATOM 1599 C CA . ALA A 1 197 ? 10.310 -11.642 12.362 1.00 82.62 197 ALA A CA 1
ATOM 1600 C C . ALA A 1 197 ? 9.445 -10.750 13.269 1.00 82.62 197 ALA A C 1
ATOM 1602 O O . ALA A 1 197 ? 9.426 -10.937 14.482 1.00 82.62 197 ALA A O 1
ATOM 1603 N N . PHE A 1 198 ? 8.659 -9.837 12.691 1.00 81.44 198 PHE A N 1
ATOM 1604 C CA . PHE A 1 198 ? 7.794 -8.932 13.448 1.00 81.44 198 PHE A CA 1
ATOM 1605 C C . PHE A 1 198 ? 6.652 -9.653 14.185 1.00 81.44 198 PHE A C 1
ATOM 1607 O O . PHE A 1 198 ? 6.314 -9.304 15.313 1.00 81.44 198 PHE A O 1
ATOM 1614 N N . THR A 1 199 ? 6.054 -10.675 13.568 1.00 75.81 199 THR A N 1
ATOM 1615 C CA . THR A 1 199 ? 4.937 -11.439 14.157 1.00 75.81 199 THR A CA 1
ATOM 1616 C C . THR A 1 199 ? 5.385 -12.594 15.048 1.00 75.81 199 THR A C 1
ATOM 1618 O O . THR A 1 199 ? 4.543 -13.268 15.637 1.00 75.81 199 THR A O 1
ATOM 1621 N N . SER A 1 200 ? 6.696 -12.825 15.180 1.00 70.31 200 SER A N 1
ATOM 1622 C CA . SER A 1 200 ? 7.259 -13.945 15.938 1.00 70.31 200 SER A CA 1
ATOM 1623 C C . SER A 1 200 ? 6.789 -15.326 15.441 1.00 70.31 200 SER A C 1
ATOM 1625 O O . SER A 1 200 ? 6.788 -16.303 16.198 1.00 70.31 200 SER A O 1
ATOM 1627 N N . ASN A 1 201 ? 6.416 -15.437 14.162 1.00 65.50 201 ASN A N 1
ATOM 1628 C CA . ASN A 1 201 ? 6.122 -16.719 13.527 1.00 65.50 201 ASN A CA 1
ATOM 1629 C C . ASN A 1 201 ? 7.453 -17.440 13.273 1.00 65.50 201 ASN A C 1
ATOM 1631 O O . ASN A 1 201 ? 8.178 -17.116 12.339 1.00 65.50 201 ASN A O 1
ATOM 1635 N N . GLY A 1 202 ? 7.791 -18.401 14.140 1.00 51.75 202 GLY A N 1
ATOM 1636 C CA . GLY A 1 202 ? 9.099 -19.069 14.247 1.00 51.75 202 GLY A CA 1
ATOM 1637 C C . GLY A 1 202 ? 9.594 -19.890 13.044 1.00 51.75 202 GLY A C 1
ATOM 1638 O O . GLY A 1 202 ? 10.488 -20.720 13.208 1.00 51.75 202 GLY A O 1
ATOM 1639 N N . TYR A 1 203 ? 9.062 -19.683 11.839 1.00 51.81 203 TYR A N 1
ATOM 1640 C CA . TYR A 1 203 ? 9.584 -20.293 10.620 1.00 51.81 203 TYR A CA 1
ATOM 1641 C C . TYR A 1 203 ? 10.786 -19.493 10.091 1.00 51.81 203 TYR A C 1
ATOM 1643 O O . TYR A 1 203 ? 10.639 -18.527 9.357 1.00 51.81 203 TYR A O 1
ATOM 1651 N N . ALA A 1 204 ? 11.980 -19.910 10.523 1.00 52.38 204 ALA A N 1
ATOM 1652 C CA . ALA A 1 204 ? 13.242 -20.034 9.776 1.00 52.38 204 ALA A CA 1
ATOM 1653 C C . ALA A 1 204 ? 13.685 -18.976 8.734 1.00 52.38 204 ALA A C 1
ATOM 1655 O O . ALA A 1 204 ? 14.502 -19.313 7.880 1.00 52.38 204 ALA A O 1
ATOM 1656 N N . VAL A 1 205 ? 13.243 -17.719 8.789 1.00 58.06 205 VAL A N 1
ATOM 1657 C CA . VAL A 1 205 ? 13.775 -16.678 7.887 1.00 58.06 205 VAL A CA 1
ATOM 1658 C C . VAL A 1 205 ? 14.259 -15.447 8.657 1.00 58.06 205 VAL A C 1
ATOM 1660 O O . VAL A 1 205 ? 13.859 -14.316 8.407 1.00 58.06 205 VAL A O 1
ATOM 1663 N N . LEU A 1 206 ? 15.134 -15.693 9.636 1.00 66.00 206 LEU A N 1
ATOM 1664 C CA . LEU A 1 206 ? 16.013 -14.657 10.188 1.00 66.00 206 LEU A CA 1
ATOM 1665 C C . LEU A 1 206 ? 17.137 -14.392 9.179 1.00 66.00 206 LEU A C 1
ATOM 1667 O O . LEU A 1 206 ? 17.579 -15.322 8.503 1.00 66.00 206 LEU A O 1
ATOM 1671 N N . GLY A 1 207 ? 17.615 -13.148 9.094 1.00 67.00 207 GLY A N 1
ATOM 1672 C CA . GLY A 1 207 ? 18.745 -12.812 8.223 1.00 67.00 207 GLY A CA 1
ATOM 1673 C C . GLY A 1 207 ? 19.956 -13.725 8.463 1.00 67.00 207 GLY A C 1
ATOM 1674 O O . GLY A 1 207 ? 20.265 -14.097 9.600 1.00 67.00 207 GLY A O 1
ATOM 1675 N N . ASN A 1 208 ? 20.649 -14.116 7.398 1.00 81.94 208 ASN A N 1
ATOM 1676 C CA . ASN A 1 208 ? 21.869 -14.915 7.486 1.00 81.94 208 ASN A CA 1
ATOM 1677 C C . ASN A 1 208 ? 23.068 -14.043 7.872 1.00 81.94 208 ASN A C 1
ATOM 1679 O O . ASN A 1 208 ? 23.961 -14.491 8.607 1.00 81.94 208 ASN A O 1
ATOM 1683 N N . SER A 1 209 ? 23.071 -12.789 7.420 1.00 86.56 209 SER A N 1
ATOM 1684 C CA . SER A 1 209 ? 24.120 -11.820 7.708 1.00 86.56 209 SER A CA 1
ATOM 1685 C C . SER A 1 209 ? 24.001 -11.250 9.129 1.00 86.56 209 SER A C 1
ATOM 1687 O O . SER A 1 209 ? 22.933 -11.222 9.738 1.00 86.56 209 SER A O 1
ATOM 1689 N N . VAL A 1 210 ? 25.113 -10.758 9.683 1.00 85.44 210 VAL A N 1
ATOM 1690 C CA . VAL A 1 210 ? 25.108 -10.044 10.974 1.00 85.44 210 VAL A CA 1
ATOM 1691 C C . VAL A 1 210 ? 24.142 -8.843 10.971 1.00 85.44 210 VAL A C 1
ATOM 1693 O O . VAL A 1 210 ? 23.322 -8.768 11.886 1.00 85.44 210 VAL A O 1
ATOM 1696 N N . PRO A 1 211 ? 24.174 -7.927 9.979 1.00 84.62 211 PRO A N 1
ATOM 1697 C CA . PRO A 1 211 ? 23.205 -6.832 9.918 1.00 84.62 211 PRO A CA 1
ATOM 1698 C C . PRO A 1 211 ? 21.746 -7.301 9.773 1.00 84.62 211 PRO A C 1
ATOM 1700 O O . PRO A 1 211 ? 20.881 -6.739 10.438 1.00 84.62 211 PRO A O 1
ATOM 1703 N N . GLY A 1 212 ? 21.460 -8.365 9.015 1.00 83.44 212 GLY A N 1
ATOM 1704 C CA . GLY A 1 212 ? 20.098 -8.904 8.901 1.00 83.44 212 GLY A CA 1
ATOM 1705 C C . GLY A 1 212 ? 19.597 -9.572 10.186 1.00 83.44 212 GLY A C 1
ATOM 1706 O O . GLY A 1 212 ? 18.416 -9.471 10.525 1.00 83.44 212 GLY A O 1
ATOM 1707 N N . LYS A 1 213 ? 20.491 -10.186 10.972 1.00 83.62 213 LYS A N 1
ATOM 1708 C CA . LYS A 1 213 ? 20.169 -10.689 12.322 1.00 83.62 213 LYS A CA 1
ATOM 1709 C C . LYS A 1 213 ? 19.835 -9.559 13.287 1.00 83.62 213 LYS A C 1
ATOM 1711 O O . LYS A 1 213 ? 18.907 -9.702 14.077 1.00 83.62 213 LYS A O 1
ATOM 1716 N N . LEU A 1 214 ? 20.576 -8.452 13.232 1.00 84.44 214 LEU A N 1
ATOM 1717 C CA . LEU A 1 214 ? 20.292 -7.271 14.051 1.00 84.44 214 LEU A CA 1
ATOM 1718 C C . LEU A 1 214 ? 18.943 -6.644 13.681 1.00 84.44 214 LEU A C 1
ATOM 1720 O O . LEU A 1 214 ? 18.161 -6.347 14.580 1.00 84.44 214 LEU A O 1
ATOM 1724 N N . ASP A 1 215 ? 18.643 -6.516 12.386 1.00 84.81 215 ASP A N 1
ATOM 1725 C CA . ASP A 1 215 ? 17.337 -6.044 11.901 1.00 84.81 215 ASP A CA 1
ATOM 1726 C C . ASP A 1 215 ? 16.199 -6.954 12.396 1.00 84.81 215 ASP A C 1
ATOM 1728 O O . ASP A 1 215 ? 15.235 -6.498 13.011 1.00 84.81 215 ASP A O 1
ATOM 1732 N N . SER A 1 216 ? 16.378 -8.271 12.264 1.00 84.25 216 SER A N 1
ATOM 1733 C CA . SER A 1 216 ? 15.408 -9.257 12.752 1.00 84.25 216 SER A CA 1
ATOM 1734 C C . SER A 1 216 ? 15.195 -9.177 14.271 1.00 84.25 216 SER A C 1
ATOM 1736 O O . SER A 1 216 ? 14.067 -9.301 14.739 1.00 84.25 216 SER A O 1
ATOM 1738 N N . LEU A 1 217 ? 16.251 -8.942 15.060 1.00 83.44 217 LEU A N 1
ATOM 1739 C CA . LEU A 1 217 ? 16.133 -8.754 16.512 1.00 83.44 217 LEU A CA 1
ATOM 1740 C C . LEU A 1 217 ? 15.309 -7.509 16.853 1.00 83.44 217 LEU A C 1
ATOM 1742 O O . LEU A 1 217 ? 14.427 -7.583 17.709 1.00 83.44 217 LEU A O 1
ATOM 1746 N N . VAL A 1 218 ? 15.566 -6.383 16.181 1.00 83.88 218 VAL A N 1
ATOM 1747 C CA . VAL A 1 218 ? 14.791 -5.146 16.375 1.00 83.88 218 VAL A CA 1
ATOM 1748 C C . VAL A 1 218 ? 13.321 -5.377 16.031 1.00 83.88 218 VAL A C 1
ATOM 1750 O O . VAL A 1 218 ? 12.450 -4.956 16.792 1.00 83.88 218 VAL A O 1
ATOM 1753 N N . LEU A 1 219 ? 13.039 -6.099 14.944 1.00 84.69 219 LEU A N 1
ATOM 1754 C CA . LEU A 1 219 ? 11.677 -6.448 14.543 1.00 84.69 219 LEU A CA 1
ATOM 1755 C C . LEU A 1 219 ? 10.959 -7.338 15.555 1.00 84.69 219 LEU A C 1
ATOM 1757 O O . LEU A 1 219 ? 9.820 -7.039 15.902 1.00 84.69 219 LEU A O 1
ATOM 1761 N N . VAL A 1 220 ? 11.611 -8.389 16.057 1.00 81.62 220 VAL A N 1
ATOM 1762 C CA . VAL A 1 220 ? 11.020 -9.300 17.054 1.00 81.62 220 VAL A CA 1
ATOM 1763 C C . VAL A 1 220 ? 10.685 -8.542 18.339 1.00 81.62 220 VAL A C 1
ATOM 1765 O O . VAL A 1 220 ? 9.568 -8.640 18.847 1.00 81.62 220 VAL A O 1
ATOM 1768 N N . TRP A 1 221 ? 11.621 -7.742 18.859 1.00 79.69 221 TRP A N 1
ATOM 1769 C CA . TRP A 1 221 ? 11.393 -6.964 20.080 1.00 79.69 221 TRP A CA 1
ATOM 1770 C C . TRP A 1 221 ? 10.362 -5.850 19.878 1.00 79.69 221 TRP A C 1
ATOM 1772 O O . TRP A 1 221 ? 9.499 -5.652 20.734 1.00 79.69 221 TRP A O 1
ATOM 1782 N N . GLY A 1 222 ? 10.414 -5.151 18.742 1.00 76.38 222 GLY A N 1
ATOM 1783 C CA . GLY A 1 222 ? 9.436 -4.128 18.379 1.00 76.38 222 GLY A CA 1
ATOM 1784 C C . GLY A 1 222 ? 8.029 -4.709 18.243 1.00 76.38 222 GLY A C 1
ATOM 1785 O O . GLY A 1 222 ? 7.085 -4.174 18.820 1.00 76.38 222 GLY A O 1
ATOM 1786 N N . GLY A 1 223 ? 7.897 -5.843 17.554 1.00 75.06 223 GLY A N 1
ATOM 1787 C CA . GLY A 1 223 ? 6.642 -6.572 17.402 1.00 75.06 223 GLY A CA 1
ATOM 1788 C C . GLY A 1 223 ? 6.093 -7.092 18.726 1.00 75.06 223 GLY A C 1
ATOM 1789 O O . GLY A 1 223 ? 4.908 -6.916 19.008 1.00 75.06 223 GLY A O 1
ATOM 1790 N N . TYR A 1 224 ? 6.942 -7.647 19.595 1.00 75.62 224 TYR A N 1
ATOM 1791 C CA . TYR A 1 224 ? 6.534 -8.118 20.921 1.00 75.62 224 TYR A CA 1
ATOM 1792 C C . TYR A 1 224 ? 6.030 -6.978 21.820 1.00 75.62 224 TYR A C 1
ATOM 1794 O O . TYR A 1 224 ? 4.964 -7.083 22.425 1.00 75.62 224 TYR A O 1
ATOM 1802 N N . LEU A 1 225 ? 6.758 -5.857 21.872 1.00 74.38 225 LEU A N 1
ATOM 1803 C CA . LEU A 1 225 ? 6.357 -4.690 22.662 1.00 74.38 225 LEU A CA 1
ATOM 1804 C C . LEU A 1 225 ? 5.059 -4.069 22.134 1.00 74.38 225 LEU A C 1
ATOM 1806 O O . LEU A 1 225 ? 4.151 -3.791 22.917 1.00 74.38 225 LEU A O 1
ATOM 1810 N N . LEU A 1 226 ? 4.948 -3.882 20.816 1.00 73.62 226 LEU A N 1
ATOM 1811 C CA . LEU A 1 226 ? 3.765 -3.277 20.205 1.00 73.62 226 LEU A CA 1
ATOM 1812 C C . LEU A 1 226 ? 2.539 -4.186 20.319 1.00 73.62 226 LEU A C 1
ATOM 1814 O O . LEU A 1 226 ? 1.486 -3.714 20.738 1.00 73.62 226 LEU A O 1
ATOM 1818 N N . SER A 1 227 ? 2.667 -5.483 20.025 1.00 71.62 227 SER A N 1
ATOM 1819 C CA . SER A 1 227 ? 1.560 -6.438 20.171 1.00 71.62 227 SER A CA 1
ATOM 1820 C C . SER A 1 227 ? 1.108 -6.571 21.625 1.00 71.62 227 SER A C 1
ATOM 1822 O O . SER A 1 227 ? -0.092 -6.535 21.886 1.00 71.62 227 SER A O 1
ATOM 1824 N N . GLY A 1 228 ? 2.041 -6.631 22.580 1.00 69.44 228 GLY A N 1
ATOM 1825 C CA . GLY A 1 228 ? 1.724 -6.682 24.006 1.00 69.44 228 GLY A CA 1
ATOM 1826 C C . GLY A 1 228 ? 0.946 -5.452 24.478 1.00 69.44 228 GLY A C 1
ATOM 1827 O O . GLY A 1 228 ? -0.078 -5.591 25.155 1.00 69.44 228 GLY A O 1
ATOM 1828 N N . VAL A 1 229 ? 1.377 -4.251 24.077 1.00 68.38 229 VAL A N 1
ATOM 1829 C CA . VAL A 1 229 ? 0.667 -3.002 24.396 1.00 68.38 229 VAL A CA 1
ATOM 1830 C C . VAL A 1 229 ? -0.704 -2.973 23.717 1.00 68.38 229 VAL A C 1
ATOM 1832 O O . VAL A 1 229 ? -1.704 -2.759 24.398 1.00 68.38 229 VAL A O 1
ATOM 1835 N N . SER A 1 230 ? -0.786 -3.269 22.417 1.00 65.31 230 SER A N 1
ATOM 1836 C CA . SER A 1 230 ? -2.047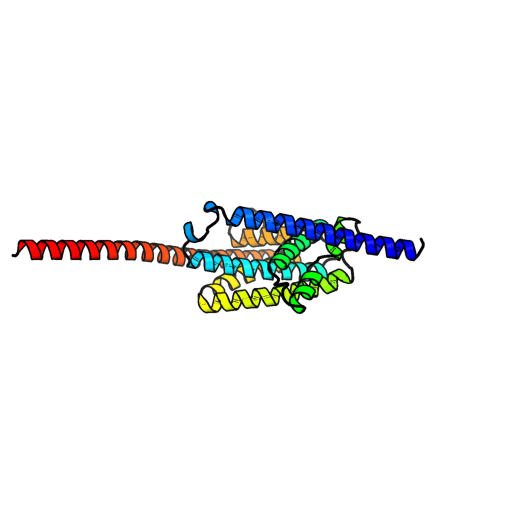 -3.253 21.664 1.00 65.31 230 SER A CA 1
ATOM 1837 C C . SER A 1 230 ? -3.075 -4.252 22.196 1.00 65.31 230 SER A C 1
ATOM 1839 O O . SER A 1 230 ? -4.233 -3.881 22.380 1.00 65.31 230 SER A O 1
ATOM 1841 N N . VAL A 1 231 ? -2.671 -5.491 22.499 1.00 69.50 231 VAL A N 1
ATOM 1842 C CA . VAL A 1 231 ? -3.561 -6.512 23.080 1.00 69.50 231 VAL A CA 1
ATOM 1843 C C . VAL A 1 231 ? -4.026 -6.094 24.473 1.00 69.50 231 VAL A C 1
ATOM 1845 O O . VAL A 1 231 ? -5.202 -6.263 24.794 1.00 69.50 231 VAL A O 1
ATOM 1848 N N . SER A 1 232 ? -3.147 -5.505 25.287 1.00 67.62 232 SER A N 1
ATOM 1849 C CA . SER A 1 232 ? -3.510 -5.023 26.626 1.00 67.62 232 SER A CA 1
ATOM 1850 C C . SER A 1 232 ? -4.517 -3.875 26.557 1.00 67.62 232 SER A C 1
ATOM 1852 O O . SER A 1 232 ? -5.521 -3.895 27.268 1.00 67.62 232 SER A O 1
ATOM 1854 N N . THR A 1 233 ? -4.298 -2.904 25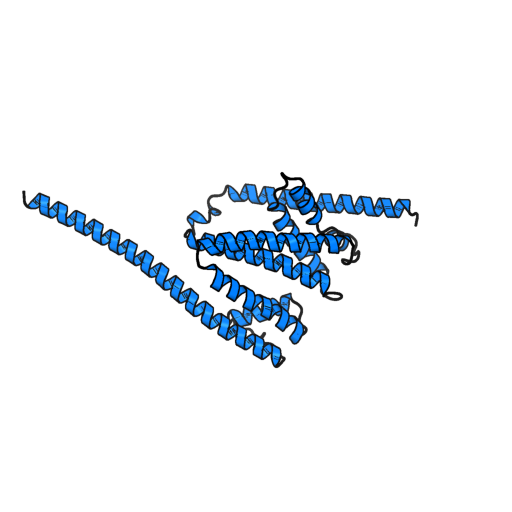.664 1.00 67.31 233 THR A N 1
ATOM 1855 C CA . THR A 1 233 ? -5.223 -1.783 25.447 1.00 67.31 233 THR A CA 1
ATOM 1856 C C . THR A 1 233 ? -6.569 -2.265 24.908 1.00 67.31 233 THR A C 1
ATOM 1858 O O . THR A 1 233 ? -7.608 -1.840 25.409 1.00 67.31 233 THR A O 1
ATOM 1861 N N . LEU A 1 234 ? -6.567 -3.195 23.948 1.00 60.56 234 LEU A N 1
ATOM 1862 C CA . LEU A 1 234 ? -7.791 -3.772 23.391 1.00 60.56 234 LEU A CA 1
ATOM 1863 C C . LEU A 1 234 ? -8.575 -4.555 24.451 1.00 60.56 234 LEU A C 1
ATOM 1865 O O . LEU A 1 234 ? -9.780 -4.370 24.600 1.00 60.56 234 LEU A O 1
ATOM 1869 N N . THR A 1 235 ? -7.887 -5.384 25.234 1.00 67.69 235 THR A N 1
ATOM 1870 C CA . THR A 1 235 ? -8.504 -6.152 26.324 1.00 67.69 235 THR A CA 1
ATOM 1871 C C . THR A 1 235 ? -9.119 -5.220 27.365 1.00 67.69 235 THR A C 1
ATOM 1873 O O . THR A 1 235 ? -10.255 -5.433 27.783 1.00 67.69 235 THR A O 1
ATOM 1876 N N . ALA A 1 236 ? -8.412 -4.151 27.744 1.00 67.69 236 ALA A N 1
ATOM 1877 C CA . ALA A 1 236 ? -8.934 -3.147 28.665 1.00 67.69 236 ALA A CA 1
ATOM 1878 C C . ALA A 1 236 ? -10.190 -2.457 28.109 1.00 67.69 236 ALA A C 1
ATOM 1880 O O . ALA A 1 236 ? -11.182 -2.347 28.826 1.00 67.69 236 ALA A O 1
ATOM 1881 N N . ALA A 1 237 ? -10.189 -2.065 26.831 1.00 65.69 237 ALA A N 1
ATOM 1882 C CA . ALA A 1 237 ? -11.342 -1.437 26.187 1.00 65.69 237 ALA A CA 1
ATOM 1883 C C . ALA A 1 237 ? -12.564 -2.374 26.119 1.00 65.69 237 ALA A C 1
ATOM 1885 O O . ALA A 1 237 ? -13.680 -1.961 26.444 1.00 65.69 237 ALA A O 1
ATOM 1886 N N . ILE A 1 238 ? -12.359 -3.650 25.765 1.00 64.19 238 ILE A N 1
ATOM 1887 C CA . ILE A 1 238 ? -13.420 -4.670 25.746 1.00 64.19 238 ILE A CA 1
ATOM 1888 C C . ILE A 1 238 ? -13.998 -4.868 27.151 1.00 64.19 238 ILE A C 1
ATOM 1890 O O . ILE A 1 238 ? -15.219 -4.882 27.318 1.00 64.19 238 ILE A O 1
ATOM 1894 N N . LEU A 1 239 ? -13.135 -4.990 28.166 1.00 70.38 239 LEU A N 1
ATOM 1895 C CA . LEU A 1 239 ? -13.565 -5.154 29.553 1.00 70.38 239 LEU A CA 1
ATOM 1896 C C . LEU A 1 239 ? -14.333 -3.927 30.046 1.00 70.38 239 LEU A C 1
ATOM 1898 O O . LEU A 1 239 ? -15.412 -4.095 30.604 1.00 70.38 239 LEU A O 1
ATOM 1902 N N . MET A 1 240 ? -13.840 -2.711 29.795 1.00 68.69 240 MET A N 1
ATOM 1903 C CA . MET A 1 240 ? -14.543 -1.475 30.159 1.00 68.69 240 MET A CA 1
ATOM 1904 C C . MET A 1 240 ? -15.934 -1.417 29.529 1.00 68.69 240 MET A C 1
ATOM 1906 O O . MET A 1 240 ? -16.909 -1.210 30.240 1.00 68.69 240 MET A O 1
ATOM 1910 N N . LYS A 1 241 ? -16.060 -1.702 28.227 1.00 71.94 241 LYS A N 1
ATOM 1911 C CA . LYS A 1 241 ? -17.360 -1.708 27.539 1.00 71.94 241 LYS A CA 1
ATOM 1912 C C . LYS A 1 241 ? -18.315 -2.763 28.103 1.00 71.94 241 LYS A C 1
ATOM 1914 O O . LYS A 1 241 ? -19.503 -2.493 28.279 1.00 71.94 241 LYS A O 1
ATOM 1919 N N . TYR A 1 242 ? -17.808 -3.962 28.387 1.00 75.06 242 TYR A N 1
ATOM 1920 C CA . TYR A 1 242 ? -18.603 -5.037 28.979 1.00 75.06 242 TYR A CA 1
ATOM 1921 C C . TYR A 1 242 ? -19.072 -4.685 30.398 1.00 75.06 242 TYR A C 1
ATOM 1923 O O . TYR A 1 242 ? -20.237 -4.904 30.738 1.00 75.06 242 TYR A O 1
ATOM 1931 N N . PHE A 1 243 ? -18.187 -4.113 31.217 1.00 78.19 243 PHE A N 1
ATOM 1932 C CA . PHE A 1 243 ? -18.519 -3.716 32.580 1.00 78.19 243 PHE A CA 1
ATOM 1933 C C . PHE A 1 243 ? -19.437 -2.497 32.625 1.00 78.19 243 PHE A C 1
ATOM 1935 O O . PHE A 1 243 ? -20.403 -2.544 33.373 1.00 78.19 243 PHE A O 1
ATOM 1942 N N . ASP A 1 244 ? -19.240 -1.479 31.787 1.00 78.75 244 ASP A N 1
ATOM 1943 C CA . ASP A 1 244 ? -20.154 -0.332 31.681 1.00 78.75 244 ASP A CA 1
ATOM 1944 C C . ASP A 1 244 ? -21.565 -0.765 31.271 1.00 78.75 244 ASP A C 1
ATOM 1946 O O . ASP A 1 244 ? -22.557 -0.282 31.819 1.00 78.75 244 ASP A O 1
ATOM 1950 N N . GLY A 1 245 ? -21.669 -1.717 30.336 1.00 75.88 245 GLY A N 1
ATOM 1951 C CA . GLY A 1 245 ? -22.948 -2.321 29.963 1.00 75.88 245 GLY A CA 1
ATOM 1952 C C . GLY A 1 245 ? -23.619 -3.028 31.143 1.00 75.88 245 GLY A C 1
ATOM 1953 O O . GLY A 1 245 ? -24.812 -2.839 31.373 1.00 75.88 245 GLY A O 1
ATOM 1954 N N . LYS A 1 246 ? -22.850 -3.790 31.933 1.00 74.62 246 LYS A N 1
ATOM 1955 C CA . LYS A 1 246 ? -23.360 -4.436 33.152 1.00 74.62 246 LYS A CA 1
ATOM 1956 C C . LYS A 1 246 ? -23.722 -3.450 34.257 1.00 74.62 246 LYS A C 1
ATOM 1958 O O . LYS A 1 246 ? -24.717 -3.673 34.932 1.00 74.62 246 LYS A O 1
ATOM 1963 N N . PHE A 1 247 ? -22.940 -2.393 34.463 1.00 80.06 247 PHE A N 1
ATOM 1964 C CA . PHE A 1 247 ? -23.235 -1.380 35.474 1.00 80.06 247 PHE A CA 1
ATOM 1965 C C . PHE A 1 247 ? -24.530 -0.645 35.146 1.00 80.06 247 PHE A C 1
ATOM 1967 O O . PHE A 1 247 ? -25.383 -0.541 36.017 1.00 80.06 247 PHE A O 1
ATOM 1974 N N . LYS A 1 248 ? -24.751 -0.277 33.877 1.00 81.44 248 LYS A N 1
ATOM 1975 C CA . LYS A 1 248 ? -26.035 0.290 33.437 1.00 81.44 248 LYS A CA 1
ATOM 1976 C C . LYS A 1 248 ? -27.215 -0.657 33.648 1.00 81.44 248 LYS A C 1
ATOM 1978 O O . LYS A 1 248 ? -28.288 -0.209 34.030 1.00 81.44 248 LYS A O 1
ATOM 1983 N N . ASP A 1 249 ? -27.035 -1.954 33.399 1.00 80.19 249 ASP A N 1
ATOM 1984 C CA . ASP A 1 249 ? -28.081 -2.951 33.660 1.00 80.19 249 ASP A CA 1
ATOM 1985 C C . ASP A 1 249 ? -28.386 -3.077 35.162 1.00 80.19 249 ASP A C 1
ATOM 1987 O O . ASP A 1 249 ? -29.548 -3.129 35.561 1.00 80.19 249 ASP A O 1
ATOM 1991 N N . TYR A 1 250 ? -27.359 -3.057 36.017 1.00 79.75 250 TYR A N 1
ATOM 1992 C CA . TYR A 1 250 ? -27.556 -3.048 37.466 1.00 79.75 250 TYR A CA 1
ATOM 1993 C C . TYR A 1 250 ? -28.238 -1.773 37.961 1.00 79.75 250 TYR A C 1
ATOM 1995 O O . TYR A 1 250 ? -29.160 -1.893 38.765 1.00 79.75 250 TYR A O 1
ATOM 2003 N N . ASP A 1 251 ? -27.838 -0.599 37.469 1.00 83.06 251 ASP A N 1
ATOM 2004 C CA . ASP A 1 251 ? -28.469 0.681 37.812 1.00 83.06 251 ASP A CA 1
ATOM 2005 C C . ASP A 1 251 ? -29.956 0.668 37.433 1.00 83.06 251 ASP A C 1
ATOM 2007 O O . ASP A 1 251 ? -30.809 0.930 38.279 1.00 83.06 251 ASP A O 1
ATOM 2011 N N . ASN A 1 252 ? -30.292 0.218 36.217 1.00 83.88 252 ASN A N 1
ATOM 2012 C CA . ASN A 1 252 ? -31.684 0.091 35.777 1.00 83.88 252 ASN A CA 1
ATOM 2013 C C . ASN A 1 252 ? -32.504 -0.845 36.683 1.00 83.88 252 ASN A C 1
ATOM 2015 O O . ASN A 1 252 ? -33.644 -0.535 37.027 1.00 83.88 252 ASN A O 1
ATOM 2019 N N . ARG A 1 253 ? -31.939 -1.990 37.090 1.00 82.94 253 ARG A N 1
ATOM 2020 C CA . ARG A 1 253 ? -32.624 -2.941 37.987 1.00 82.94 253 ARG A CA 1
ATOM 2021 C C . ARG A 1 253 ? -32.760 -2.399 39.409 1.00 82.94 253 ARG A C 1
ATOM 2023 O O . ARG A 1 253 ? -33.736 -2.722 40.084 1.00 82.94 253 ARG A O 1
ATOM 2030 N N . PHE A 1 254 ? -31.802 -1.597 39.871 1.00 82.50 254 PHE A N 1
ATOM 2031 C CA . PHE A 1 254 ? -31.883 -0.904 41.157 1.00 82.50 254 PHE A CA 1
ATOM 2032 C C . PHE A 1 254 ? -32.994 0.147 41.157 1.00 82.50 254 PHE A C 1
ATOM 2034 O O . PHE A 1 254 ? -33.805 0.155 42.084 1.00 82.50 254 PHE A O 1
ATOM 2041 N N . ASP A 1 255 ? -33.085 0.957 40.102 1.00 87.38 255 ASP A N 1
ATOM 2042 C CA . ASP A 1 255 ? -34.150 1.950 39.932 1.00 87.38 255 ASP A CA 1
ATOM 2043 C C . ASP A 1 255 ? -35.537 1.283 39.886 1.00 87.38 255 ASP A C 1
ATOM 2045 O O . ASP A 1 255 ? -36.498 1.751 40.504 1.00 87.38 255 ASP A O 1
ATOM 2049 N N . GLU A 1 256 ? -35.647 0.142 39.199 1.00 88.38 256 GLU A N 1
ATOM 2050 C CA . GLU A 1 256 ? -36.879 -0.649 39.119 1.00 88.38 256 GLU A CA 1
ATOM 2051 C C . GLU A 1 256 ? -37.298 -1.199 40.499 1.00 88.38 256 GLU A C 1
ATOM 2053 O O . GLU A 1 256 ? -38.459 -1.083 40.899 1.00 88.38 256 GLU A O 1
ATOM 2058 N N . LEU A 1 257 ? -36.340 -1.712 41.280 1.00 85.25 257 LEU A N 1
ATOM 2059 C CA . LEU A 1 257 ? -36.544 -2.159 42.664 1.00 85.25 257 LEU A CA 1
ATOM 2060 C C . LEU A 1 257 ? -36.948 -1.018 43.606 1.00 85.25 257 LEU A C 1
ATOM 2062 O O . LEU A 1 257 ? -37.816 -1.204 44.464 1.00 85.25 257 LEU A O 1
ATOM 2066 N N . GLU A 1 258 ? -36.336 0.159 43.467 1.00 87.00 258 GLU A N 1
ATOM 2067 C CA . GLU A 1 258 ? -36.663 1.322 44.292 1.00 87.00 258 GLU A CA 1
ATOM 2068 C C . GLU A 1 258 ? -38.090 1.818 44.016 1.00 87.00 258 GLU A C 1
ATOM 2070 O O . GLU A 1 258 ? -38.825 2.161 44.949 1.00 87.00 258 GLU A O 1
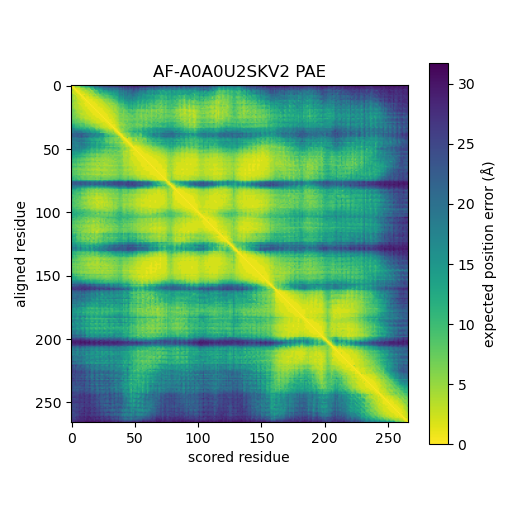ATOM 2075 N N . ASN A 1 259 ? -38.514 1.797 42.751 1.00 87.94 259 ASN A N 1
ATOM 2076 C CA . ASN A 1 259 ? -39.881 2.136 42.361 1.00 87.94 259 ASN A CA 1
ATOM 2077 C C . ASN A 1 259 ? -40.904 1.140 42.928 1.00 87.94 259 ASN A C 1
ATOM 2079 O O . ASN A 1 259 ? -41.893 1.568 43.527 1.00 87.94 259 ASN A O 1
ATOM 2083 N N . LEU A 1 260 ? -40.626 -0.167 42.852 1.00 88.19 260 LEU A N 1
ATOM 2084 C CA . LEU A 1 260 ? -41.477 -1.203 43.454 1.00 88.19 260 LEU A CA 1
ATOM 2085 C C . LEU A 1 260 ? -41.596 -1.049 44.980 1.00 88.19 260 LEU A C 1
ATOM 2087 O O . LEU A 1 260 ? -42.682 -1.190 45.545 1.00 88.19 260 LEU A O 1
ATOM 2091 N N . LEU A 1 261 ? -40.500 -0.709 45.667 1.00 82.12 261 LEU A N 1
ATOM 2092 C CA . LEU A 1 261 ? -40.506 -0.449 47.113 1.00 82.12 261 LEU A CA 1
ATOM 2093 C C . LEU A 1 261 ? -41.302 0.807 47.492 1.00 82.12 261 LEU A C 1
ATOM 2095 O O . LEU A 1 261 ? -41.928 0.835 48.556 1.00 82.12 261 LEU A O 1
ATOM 2099 N N . LYS A 1 262 ? -41.280 1.849 46.653 1.00 83.06 262 LYS A N 1
ATOM 2100 C CA . LYS A 1 262 ? -42.088 3.065 46.849 1.00 83.06 262 LYS A CA 1
ATOM 2101 C C . LYS A 1 262 ? -43.578 2.794 46.660 1.00 83.06 262 LYS A C 1
ATOM 2103 O O . LYS A 1 262 ? -44.372 3.349 47.417 1.00 83.06 262 LYS A O 1
ATOM 2108 N N . GLU A 1 263 ? -43.955 1.941 45.709 1.00 79.94 263 GLU A N 1
ATOM 2109 C CA . GLU A 1 263 ? -45.347 1.507 45.536 1.00 79.94 263 GLU A CA 1
ATOM 2110 C C . GLU A 1 263 ? -45.843 0.672 46.719 1.00 79.94 263 GLU A C 1
ATOM 2112 O O . GLU A 1 263 ? -46.932 0.929 47.218 1.00 79.94 263 GLU A O 1
ATOM 2117 N N . TYR A 1 264 ? -45.027 -0.251 47.236 1.00 72.88 264 TYR A N 1
ATOM 2118 C CA . TYR A 1 264 ? -45.398 -1.102 48.377 1.00 72.88 264 TYR A CA 1
ATOM 2119 C C . TYR A 1 264 ? -45.523 -0.361 49.720 1.00 72.88 264 TYR A C 1
ATOM 2121 O O . TYR A 1 264 ? -46.079 -0.902 50.675 1.00 72.88 264 TYR A O 1
ATOM 2129 N N . LYS A 1 265 ? -44.954 0.846 49.830 1.00 63.50 265 LYS A N 1
ATOM 2130 C CA . LYS A 1 265 ? -45.023 1.696 51.032 1.00 63.50 265 LYS A CA 1
ATOM 2131 C C . LYS A 1 265 ? -46.224 2.653 51.053 1.00 63.50 265 LYS A C 1
ATOM 2133 O O . LYS A 1 265 ? -46.373 3.370 52.044 1.00 63.50 265 LYS A O 1
ATOM 2138 N N . LYS A 1 266 ? -47.031 2.700 49.991 1.00 51.97 266 LYS A N 1
ATOM 2139 C CA . LYS A 1 266 ? -48.319 3.412 49.950 1.00 51.97 266 LYS A CA 1
ATOM 2140 C C . LYS A 1 266 ? -49.464 2.490 50.350 1.00 51.97 266 LYS A C 1
ATOM 2142 O O . LYS A 1 266 ? -50.426 3.032 50.934 1.00 51.97 266 LYS A O 1
#

Organism: NCBI:txid230361

Foldseek 3Di:
DDPVVVVVVVVVLLVVLVVVLVVVLVVVVVVCVVVVPDPVPPVVVPDPPLVVLVVLLLVLLCLLLLLVVLLCCLPPDPDPPLLVSLVSLSVSLSVLLVPQDPPDPVSVLLNVLSSQSLSSCCVPPVDDSPDPSVVSNNVSSVVSSVVSVVVSVVSCVVNVPNVLVVVLSCLLSVQLVVLCVVQVDDSVLSSVLLVCLLCVVPPDRQRPDPSSNVSSVCNNVSSVVSVVVVVVVVVVVVVVVVVVVVVVVVVVVVVVVVVVVVVVVD

pLDDT: mean 77.61, std 9.75, range [49.66, 93.75]

Mean predicted aligned error: 12.08 Å